Protein AF-0000000072276300 (afdb_homodimer)

Sequence (200 aa):
MPHTTQNPKEGSFNFRLDPALKSAFTRATAAEDKSASQVLRDFMRAYVAERQRGDFLAEAHQQSLAVAERARDRESDEARSLAELASLLDEDPFRDEGTAMPHTTQNPKEGSFNFRLDPALKSAFTRATAAEDKSASQVLRDFMRAYVAERQRGDFLAEAHQQSLAVAERARDRESDEARSLAELASLLDEDPFRDEGTA

pLDDT: mean 87.85, std 16.0, range [38.47, 98.69]

InterPro domains:
  IPR013321 Arc-type ribbon-helix-helix [G3DSA:1.10.1220.10] (2-52)

Structure (mmCIF, N/CA/C/O backbone):
data_AF-0000000072276300-model_v1
#
loop_
_entity.id
_entity.type
_entity.pdbx_description
1 polymer 'Helix-turn-helix protein, CopG'
#
loop_
_atom_site.group_PDB
_atom_site.id
_atom_site.type_symbol
_atom_site.label_atom_id
_atom_site.label_alt_id
_atom_site.label_comp_id
_atom_site.label_asym_id
_atom_site.label_entity_id
_atom_site.label_seq_id
_atom_site.pdbx_PDB_ins_code
_atom_site.Cartn_x
_atom_site.Cartn_y
_atom_site.Cartn_z
_atom_site.occupancy
_atom_site.B_iso_or_equiv
_atom_site.auth_seq_id
_atom_site.auth_comp_id
_atom_site.auth_asym_id
_atom_site.auth_atom_id
_atom_site.pdbx_PDB_model_num
ATOM 1 N N . MET A 1 1 ? -33.281 -27.391 15 1 48.09 1 MET A N 1
ATOM 2 C CA . MET A 1 1 ? -31.844 -27.609 14.93 1 48.09 1 MET A CA 1
ATOM 3 C C . MET A 1 1 ? -31.094 -26.344 15.359 1 48.09 1 MET A C 1
ATOM 5 O O . MET A 1 1 ? -31.5 -25.234 15.008 1 48.09 1 MET A O 1
ATOM 9 N N . PRO A 1 2 ? -30.469 -26.266 16.484 1 54.66 2 PRO A N 1
ATOM 10 C CA . PRO A 1 2 ? -29.766 -25.047 16.875 1 54.66 2 PRO A CA 1
ATOM 11 C C . PRO A 1 2 ? -28.859 -24.516 15.773 1 54.66 2 PRO A C 1
ATOM 13 O O . PRO A 1 2 ? -28.281 -25.281 15 1 54.66 2 PRO A O 1
ATOM 16 N N . HIS A 1 3 ? -29.312 -23.625 15.016 1 55.03 3 HIS A N 1
ATOM 17 C CA . HIS A 1 3 ? -28.406 -22.922 14.117 1 55.03 3 HIS A CA 1
ATOM 18 C C . HIS A 1 3 ? -27.172 -22.422 14.859 1 55.03 3 HIS A C 1
ATOM 20 O O . HIS A 1 3 ? -27.234 -21.422 15.586 1 55.03 3 HIS A O 1
ATOM 26 N N . THR A 1 4 ? -26.391 -23.281 15.391 1 55.22 4 THR A N 1
ATOM 27 C CA . THR A 1 4 ? -25.125 -22.859 15.984 1 55.22 4 THR A CA 1
ATOM 28 C C . THR A 1 4 ? -24.453 -21.812 15.102 1 55.22 4 THR A C 1
ATOM 30 O O . THR A 1 4 ? -24.094 -22.094 13.953 1 55.22 4 THR A O 1
ATOM 33 N N . THR A 1 5 ? -24.938 -20.703 15 1 55.47 5 THR A N 1
ATOM 34 C CA . THR A 1 5 ? -24.266 -19.594 14.328 1 55.47 5 THR A CA 1
ATOM 35 C C . THR A 1 5 ? -22.781 -19.578 14.664 1 55.47 5 THR A C 1
ATOM 37 O O . THR A 1 5 ? -22.391 -19.266 15.797 1 55.47 5 THR A O 1
ATOM 40 N N . GLN A 1 6 ? -21.938 -20.656 14.43 1 52.5 6 GLN A N 1
ATOM 41 C CA . GLN A 1 6 ? -20.484 -20.688 14.586 1 52.5 6 GLN A CA 1
ATOM 42 C C . GLN A 1 6 ? -19.859 -19.359 14.18 1 52.5 6 GLN A C 1
ATOM 44 O O . GLN A 1 6 ? -20.047 -18.891 13.055 1 52.5 6 GLN A O 1
ATOM 49 N N . ASN A 1 7 ? -19.922 -18.484 15.07 1 56.19 7 ASN A N 1
ATOM 50 C CA . ASN A 1 7 ? -19.25 -17.219 14.828 1 56.19 7 ASN A CA 1
ATOM 51 C C . ASN A 1 7 ? -17.891 -17.406 14.164 1 56.19 7 ASN A C 1
ATOM 53 O O . ASN A 1 7 ? -17.094 -18.234 14.609 1 56.19 7 ASN A O 1
ATOM 57 N N . PRO A 1 8 ? -17.719 -17.078 12.969 1 59.91 8 PRO A N 1
ATOM 58 C CA . PRO A 1 8 ? -16.453 -17.234 12.234 1 59.91 8 PRO A CA 1
ATOM 59 C C . PRO A 1 8 ? -15.227 -17.016 13.117 1 59.91 8 PRO A C 1
ATOM 61 O O . PRO A 1 8 ? -15.266 -16.172 14.031 1 59.91 8 PRO A O 1
ATOM 64 N N . LYS A 1 9 ? -14.43 -18.031 13.492 1 71 9 LYS A N 1
ATOM 65 C CA . LYS A 1 9 ? -13.18 -18 14.25 1 71 9 LYS A CA 1
ATOM 66 C C . LYS A 1 9 ? -12.375 -16.75 13.914 1 71 9 LYS A C 1
ATOM 68 O O . LYS A 1 9 ? -12.078 -16.484 12.75 1 71 9 LYS A O 1
ATOM 73 N N . GLU A 1 10 ? -12.562 -15.711 14.711 1 86.38 10 GLU A N 1
ATOM 74 C CA . GLU A 1 10 ? -11.758 -14.5 14.57 1 86.38 10 GLU A CA 1
ATOM 75 C C . GLU A 1 10 ? -10.289 -14.773 14.883 1 86.38 10 GLU A C 1
ATOM 77 O O . GLU A 1 10 ? -9.977 -15.438 15.875 1 86.38 10 GLU A O 1
ATOM 82 N N . GLY A 1 11 ? -9.438 -14.672 13.898 1 94.06 11 GLY A N 1
ATOM 83 C CA . GLY A 1 11 ? -7.996 -14.766 14.102 1 94.06 11 GLY A CA 1
ATOM 84 C C . GLY A 1 11 ? -7.359 -13.438 14.461 1 94.06 11 GLY A C 1
ATOM 85 O O . GLY A 1 11 ? -8.039 -12.406 14.523 1 94.06 11 GLY A O 1
ATOM 86 N N . SER A 1 12 ? -6.145 -13.523 15.016 1 96.44 12 SER A N 1
ATOM 87 C CA . SER A 1 12 ? -5.363 -12.336 15.336 1 96.44 12 SER A CA 1
ATOM 88 C C . SER A 1 12 ? -3.982 -12.391 14.688 1 96.44 12 SER A C 1
ATOM 90 O O . SER A 1 12 ? -3.473 -13.477 14.406 1 96.44 12 SER A O 1
ATOM 92 N N . PHE A 1 13 ? -3.473 -11.242 14.406 1 97.88 13 PHE A N 1
ATOM 93 C CA . PHE A 1 13 ? -2.107 -11.109 13.906 1 97.88 13 PHE A CA 1
ATOM 94 C C . PHE A 1 13 ? -1.298 -10.164 14.781 1 97.88 13 PHE A C 1
ATOM 96 O O . PHE A 1 13 ? -1.797 -9.117 15.203 1 97.88 13 PHE A O 1
ATOM 103 N N . ASN A 1 14 ? -0.033 -10.625 15.109 1 97.88 14 ASN A N 1
ATOM 104 C CA . ASN A 1 14 ? 0.862 -9.875 15.984 1 97.88 14 ASN A CA 1
ATOM 105 C C . ASN A 1 14 ? 2.277 -9.812 15.414 1 97.88 14 ASN A C 1
ATOM 107 O O . ASN A 1 14 ? 2.797 -10.812 14.922 1 97.88 14 ASN A O 1
ATOM 111 N N . PHE A 1 15 ? 2.77 -8.656 15.453 1 97.69 15 PHE A N 1
ATOM 112 C CA . PHE A 1 15 ? 4.145 -8.516 14.992 1 97.69 15 PHE A CA 1
ATOM 113 C C . PHE A 1 15 ? 4.84 -7.367 15.711 1 97.69 15 PHE A C 1
ATOM 115 O O . PHE A 1 15 ? 4.184 -6.445 16.203 1 97.69 15 PHE A O 1
ATOM 122 N N . ARG A 1 16 ? 6.172 -7.52 15.805 1 97.25 16 ARG A N 1
ATOM 123 C CA . ARG A 1 16 ? 6.984 -6.5 16.469 1 97.25 16 ARG A CA 1
ATOM 124 C C . ARG A 1 16 ? 7.324 -5.367 15.5 1 97.25 16 ARG A C 1
ATOM 126 O O . ARG A 1 16 ? 7.488 -5.594 14.297 1 97.25 16 ARG A O 1
ATOM 133 N N . LEU A 1 17 ? 7.363 -4.098 16.094 1 97.44 17 LEU A N 1
ATOM 134 C CA . LEU A 1 17 ? 7.758 -2.938 15.305 1 97.44 17 LEU A CA 1
ATOM 135 C C . LEU A 1 17 ? 8.273 -1.818 16.203 1 97.44 17 LEU A C 1
ATOM 137 O O . LEU A 1 17 ? 8.117 -1.87 17.422 1 97.44 17 LEU A O 1
ATOM 141 N N . ASP A 1 18 ? 8.969 -0.876 15.57 1 96.62 18 ASP A N 1
ATOM 142 C CA . ASP A 1 18 ? 9.391 0.342 16.25 1 96.62 18 ASP A CA 1
ATOM 143 C C . ASP A 1 18 ? 8.195 1.088 16.844 1 96.62 18 ASP A C 1
ATOM 145 O O . ASP A 1 18 ? 7.246 1.413 16.125 1 96.62 18 ASP A O 1
ATOM 149 N N . PRO A 1 19 ? 8.273 1.387 18.141 1 97.06 19 PRO A N 1
ATOM 150 C CA . PRO A 1 19 ? 7.172 2.129 18.75 1 97.06 19 PRO A CA 1
ATOM 151 C C . PRO A 1 19 ? 6.883 3.451 18.047 1 97.06 19 PRO A C 1
ATOM 153 O O . PRO A 1 19 ? 5.73 3.889 18 1 97.06 19 PRO A O 1
ATOM 156 N N . ALA A 1 20 ? 7.887 4.074 17.547 1 96.69 20 ALA A N 1
ATOM 157 C CA . ALA A 1 20 ? 7.703 5.324 16.812 1 96.69 20 ALA A CA 1
ATOM 158 C C . ALA A 1 20 ? 6.887 5.105 15.539 1 96.69 20 ALA A C 1
ATOM 160 O O . ALA A 1 20 ? 6.039 5.93 15.188 1 96.69 20 ALA A O 1
ATOM 161 N N . LEU A 1 21 ? 7.156 4.07 14.82 1 97.44 21 LEU A N 1
ATOM 162 C CA . LEU A 1 21 ? 6.391 3.738 13.625 1 97.44 21 LEU A CA 1
ATOM 163 C C . LEU A 1 21 ? 4.938 3.432 13.984 1 97.44 21 LEU A C 1
ATOM 165 O O . LEU A 1 21 ? 4.02 3.885 13.297 1 97.44 21 LEU A O 1
ATOM 169 N N . LYS A 1 22 ? 4.758 2.697 15.055 1 98 22 LYS A N 1
ATOM 170 C CA . LYS A 1 22 ? 3.408 2.396 15.516 1 98 22 LYS A CA 1
ATOM 171 C C . LYS A 1 22 ? 2.617 3.676 15.781 1 98 22 LYS A C 1
ATOM 173 O O . LYS A 1 22 ? 1.492 3.826 15.305 1 98 22 LYS A O 1
ATOM 178 N N . SER A 1 23 ? 3.234 4.566 16.516 1 97.38 23 SER A N 1
ATOM 179 C CA . SER A 1 23 ? 2.592 5.828 16.859 1 97.38 23 SER A CA 1
ATOM 180 C C . SER A 1 23 ? 2.311 6.672 15.625 1 97.38 23 SER A C 1
ATOM 182 O O . SER A 1 23 ? 1.214 7.215 15.477 1 97.38 23 SER A O 1
ATOM 184 N N . ALA A 1 24 ? 3.283 6.707 14.75 1 97.44 24 ALA A N 1
ATOM 185 C CA . ALA A 1 24 ? 3.139 7.5 13.531 1 97.44 24 ALA A CA 1
ATOM 186 C C . ALA A 1 24 ? 2.029 6.945 12.648 1 97.44 24 ALA A C 1
ATOM 188 O O . ALA A 1 24 ? 1.236 7.707 12.086 1 97.44 24 ALA A O 1
ATOM 189 N N . PHE A 1 25 ? 1.92 5.707 12.469 1 98.38 25 PHE A N 1
ATOM 190 C CA . PHE A 1 25 ? 0.911 5.066 11.633 1 98.38 25 PHE A CA 1
ATOM 191 C C . PHE A 1 25 ? -0.481 5.258 12.227 1 98.38 25 PHE A C 1
ATOM 193 O O . PHE A 1 25 ? -1.428 5.578 11.508 1 98.38 25 PHE A O 1
ATOM 200 N N . THR A 1 26 ? -0.543 5.113 13.57 1 98.12 26 THR A N 1
ATOM 201 C CA . THR A 1 26 ? -1.82 5.301 14.25 1 98.12 26 THR A CA 1
ATOM 202 C C . THR A 1 26 ? -2.32 6.73 14.078 1 98.12 26 THR A C 1
ATOM 204 O O . THR A 1 26 ? -3.5 6.953 13.797 1 98.12 26 THR A O 1
ATOM 207 N N . ARG A 1 27 ? -1.427 7.637 14.219 1 97 27 ARG A N 1
ATOM 208 C CA . ARG A 1 27 ? -1.786 9.039 14.023 1 97 27 ARG A CA 1
ATOM 209 C C . ARG A 1 27 ? -2.217 9.297 12.586 1 97 27 ARG A C 1
ATOM 211 O O . ARG A 1 27 ? -3.211 9.984 12.344 1 97 27 ARG A O 1
ATOM 218 N N . ALA A 1 28 ? -1.49 8.742 11.625 1 97.12 28 ALA A N 1
ATOM 219 C CA . ALA A 1 28 ? -1.77 8.938 10.211 1 97.12 28 ALA A CA 1
ATOM 220 C C . ALA A 1 28 ? -3.137 8.375 9.836 1 97.12 28 ALA A C 1
ATOM 222 O O . ALA A 1 28 ? -3.908 9.016 9.125 1 97.12 28 ALA A O 1
ATOM 223 N N . THR A 1 29 ? -3.453 7.203 10.328 1 97.62 29 THR A N 1
ATOM 224 C CA . THR A 1 29 ? -4.734 6.574 10.023 1 97.62 29 THR A CA 1
ATOM 225 C C . THR A 1 29 ? -5.879 7.316 10.711 1 97.62 29 THR A C 1
ATOM 227 O O . THR A 1 29 ? -6.938 7.52 10.117 1 97.62 29 THR A O 1
ATOM 230 N N . ALA A 1 30 ? -5.621 7.844 11.922 1 96.25 30 ALA A N 1
ATOM 231 C CA . ALA A 1 30 ? -6.633 8.586 12.672 1 96.25 30 ALA A CA 1
ATOM 232 C C . ALA A 1 30 ? -6.977 9.898 11.969 1 96.25 30 ALA A C 1
ATOM 234 O O . ALA A 1 30 ? -8.125 10.344 12 1 96.25 30 ALA A O 1
ATOM 235 N N . ALA A 1 31 ? -5.996 10.445 11.375 1 93.62 31 ALA A N 1
ATOM 236 C CA . ALA A 1 31 ? -6.191 11.711 10.656 1 93.62 31 ALA A CA 1
ATOM 237 C C . ALA A 1 31 ? -7.164 11.539 9.492 1 93.62 31 ALA A C 1
ATOM 239 O O . ALA A 1 31 ? -7.762 12.508 9.031 1 93.62 31 ALA A O 1
ATOM 240 N N . GLU A 1 32 ? -7.383 10.336 9 1 93.56 32 GLU A N 1
ATOM 241 C CA . GLU A 1 32 ? -8.312 10.008 7.926 1 93.56 32 GLU A CA 1
ATOM 242 C C . GLU A 1 32 ? -9.578 9.352 8.469 1 93.56 32 GLU A C 1
ATOM 244 O O . GLU A 1 32 ? -10.359 8.773 7.715 1 93.56 32 GLU A O 1
ATOM 249 N N . ASP A 1 33 ? -9.719 9.391 9.797 1 95.44 33 ASP A N 1
ATOM 250 C CA . ASP A 1 33 ? -10.859 8.82 10.508 1 95.44 33 ASP A CA 1
ATOM 251 C C . ASP A 1 33 ? -10.938 7.309 10.289 1 95.44 33 ASP A C 1
ATOM 253 O O . ASP A 1 33 ? -12.031 6.754 10.141 1 95.44 33 ASP A O 1
ATOM 257 N N . LYS A 1 34 ? -9.844 6.66 10.125 1 96.75 34 LYS A N 1
ATOM 258 C CA . LYS A 1 34 ? -9.766 5.207 10 1 96.75 34 LYS A CA 1
ATOM 259 C C . LYS A 1 34 ? -8.953 4.602 11.141 1 96.75 34 LYS A C 1
ATOM 261 O O . LYS A 1 34 ? -8.055 5.246 11.68 1 96.75 34 LYS A O 1
ATOM 266 N N . SER A 1 35 ? -9.305 3.371 11.398 1 97.25 35 SER A N 1
ATOM 267 C CA . SER A 1 35 ? -8.516 2.635 12.383 1 97.25 35 SER A CA 1
ATOM 268 C C . SER A 1 35 ? -7.293 1.992 11.734 1 97.25 35 SER A C 1
ATOM 270 O O . SER A 1 35 ? -7.363 1.501 10.609 1 97.25 35 SER A O 1
ATOM 272 N N . ALA A 1 36 ? -6.254 2.029 12.445 1 98.44 36 ALA A N 1
ATOM 273 C CA . ALA A 1 36 ? -5.027 1.386 11.992 1 98.44 36 ALA A CA 1
ATOM 274 C C . ALA A 1 36 ? -5.285 -0.063 11.586 1 98.44 36 ALA A C 1
ATOM 276 O O . ALA A 1 36 ? -4.809 -0.516 10.539 1 98.44 36 ALA A O 1
ATOM 277 N N . SER A 1 37 ? -6.055 -0.76 12.359 1 98.5 37 SER A N 1
ATOM 278 C CA . SER A 1 37 ? -6.359 -2.166 12.117 1 98.5 37 SER A CA 1
ATOM 279 C C . SER A 1 37 ? -7.152 -2.342 10.82 1 98.5 37 SER A C 1
ATOM 281 O O . SER A 1 37 ? -6.945 -3.311 10.094 1 98.5 37 SER A O 1
ATOM 283 N N . GLN A 1 38 ? -8.008 -1.387 10.633 1 97.88 38 GLN A N 1
ATOM 284 C CA . GLN A 1 38 ? -8.797 -1.452 9.414 1 97.88 38 GLN A CA 1
ATOM 285 C C . GLN A 1 38 ? -7.93 -1.229 8.18 1 97.88 38 GLN A C 1
ATOM 287 O O . GLN A 1 38 ? -8.086 -1.923 7.172 1 97.88 38 GLN A O 1
ATOM 292 N N . VAL A 1 39 ? -7.008 -0.317 8.211 1 98.25 39 VAL A N 1
ATOM 293 C CA . VAL A 1 39 ? -6.113 0.019 7.109 1 98.25 39 VAL A CA 1
ATOM 294 C C . VAL A 1 39 ? -5.219 -1.173 6.789 1 98.25 39 VAL A C 1
ATOM 296 O O . VAL A 1 39 ? -5.008 -1.503 5.617 1 98.25 39 VAL A O 1
ATOM 299 N N . LEU A 1 40 ? -4.801 -1.847 7.809 1 98.69 40 LEU A N 1
ATOM 300 C CA . LEU A 1 40 ? -3.945 -3.012 7.609 1 98.69 40 LEU A CA 1
ATOM 301 C C . LEU A 1 40 ? -4.73 -4.164 7 1 98.69 40 LEU A C 1
ATOM 303 O O . LEU A 1 40 ? -4.242 -4.84 6.09 1 98.69 40 LEU A O 1
ATOM 307 N N . ARG A 1 41 ? -5.945 -4.371 7.48 1 98.56 41 ARG A N 1
ATOM 308 C CA . ARG A 1 41 ? -6.785 -5.418 6.895 1 98.56 41 ARG A CA 1
ATOM 309 C C . ARG A 1 41 ? -7.059 -5.141 5.422 1 98.56 41 ARG A C 1
ATOM 311 O O . ARG A 1 41 ? -6.996 -6.051 4.59 1 98.56 41 ARG A O 1
ATOM 318 N N . ASP A 1 42 ? -7.332 -3.869 5.113 1 98.38 42 ASP A N 1
ATOM 319 C CA . ASP A 1 42 ? -7.59 -3.482 3.727 1 98.38 42 ASP A CA 1
ATOM 320 C C . ASP A 1 42 ? -6.355 -3.707 2.857 1 98.38 42 ASP A C 1
ATOM 322 O O . ASP A 1 42 ? -6.465 -4.18 1.725 1 98.38 42 ASP A O 1
ATOM 326 N N . PHE A 1 43 ? -5.27 -3.352 3.361 1 98.38 43 PHE A N 1
ATOM 327 C CA . PHE A 1 43 ? -4.02 -3.58 2.65 1 98.38 43 PHE A CA 1
ATOM 328 C C . PHE A 1 43 ? -3.811 -5.066 2.383 1 98.38 43 PHE A C 1
ATOM 330 O O . PHE A 1 43 ? -3.486 -5.461 1.261 1 98.38 43 PHE A O 1
ATOM 337 N N . MET A 1 44 ? -4.027 -5.914 3.424 1 98.62 44 MET A N 1
ATOM 338 C CA . MET A 1 44 ? -3.857 -7.355 3.287 1 98.62 44 MET A CA 1
ATOM 339 C C . MET A 1 44 ? -4.789 -7.918 2.217 1 98.62 44 MET A C 1
ATOM 341 O O . MET A 1 44 ? -4.371 -8.727 1.388 1 98.62 44 MET A O 1
ATOM 345 N N . ARG A 1 45 ? -5.988 -7.477 2.225 1 98.44 45 ARG A N 1
ATOM 346 C CA . ARG A 1 45 ? -6.949 -7.922 1.22 1 98.44 45 ARG A CA 1
ATOM 347 C C . ARG A 1 45 ? -6.484 -7.551 -0.184 1 98.44 45 ARG A C 1
ATOM 349 O O . ARG A 1 45 ? -6.531 -8.375 -1.098 1 98.44 45 ARG A O 1
ATOM 356 N N . ALA A 1 46 ? -6.059 -6.309 -0.343 1 98 46 ALA A N 1
ATOM 357 C CA . ALA A 1 46 ? -5.594 -5.832 -1.643 1 98 46 ALA A CA 1
ATOM 358 C C . ALA A 1 46 ? -4.344 -6.586 -2.086 1 98 46 ALA A C 1
ATOM 360 O O . ALA A 1 46 ? -4.199 -6.922 -3.264 1 98 46 ALA A O 1
ATOM 361 N N . TYR A 1 47 ? -3.455 -6.809 -1.203 1 97.88 47 TYR A N 1
ATOM 362 C CA . TYR A 1 47 ? -2.213 -7.52 -1.478 1 97.88 47 TYR A CA 1
ATOM 363 C C . TYR A 1 47 ? -2.492 -8.922 -1.997 1 97.88 47 TYR A C 1
ATOM 365 O O . TYR A 1 47 ? -1.926 -9.344 -3.01 1 97.88 47 TYR A O 1
ATOM 373 N N . VAL A 1 48 ? -3.391 -9.664 -1.327 1 97.75 48 VAL A N 1
ATOM 374 C CA . VAL A 1 48 ? -3.777 -11.023 -1.703 1 97.75 48 VAL A CA 1
ATOM 375 C C . VAL A 1 48 ? -4.461 -1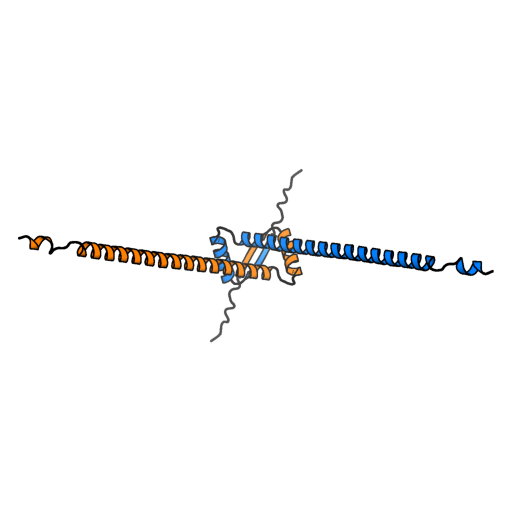1 -3.068 1 97.75 48 VAL A C 1
ATOM 377 O O . VAL A 1 48 ? -4.164 -11.836 -3.93 1 97.75 48 VAL A O 1
ATOM 380 N N . ALA A 1 49 ? -5.367 -10.055 -3.191 1 96.56 49 ALA A N 1
ATOM 381 C CA . ALA A 1 49 ? -6.109 -9.945 -4.445 1 96.56 49 ALA A CA 1
ATOM 382 C C . ALA A 1 49 ? -5.164 -9.719 -5.621 1 96.56 49 ALA A C 1
ATOM 384 O O . ALA A 1 49 ? -5.328 -10.32 -6.684 1 96.56 49 ALA A O 1
ATOM 385 N N . GLU A 1 50 ? -4.195 -8.891 -5.469 1 95 50 GLU A N 1
ATOM 386 C CA . GLU A 1 50 ? -3.229 -8.578 -6.516 1 95 50 GLU A CA 1
ATOM 387 C C . GLU A 1 50 ? -2.375 -9.797 -6.859 1 95 50 GLU A C 1
ATOM 389 O O . GLU A 1 50 ? -2.104 -10.055 -8.031 1 95 50 GLU A O 1
ATOM 394 N N . ARG A 1 51 ? -2.018 -10.492 -5.855 1 92.38 51 ARG A N 1
ATOM 395 C CA . ARG A 1 51 ? -1.174 -11.656 -6.086 1 92.38 51 ARG A CA 1
ATOM 396 C C . ARG A 1 51 ? -1.963 -12.781 -6.754 1 92.38 51 ARG A C 1
ATOM 398 O O . ARG A 1 51 ? -1.454 -13.453 -7.652 1 92.38 51 ARG A O 1
ATOM 405 N N . GLN A 1 52 ? -3.213 -12.977 -6.363 1 91.19 52 GLN A N 1
ATOM 406 C CA . GLN A 1 52 ? -4.062 -13.977 -6.996 1 91.19 52 GLN A CA 1
ATOM 407 C C . GLN A 1 52 ? -4.328 -13.633 -8.461 1 91.19 52 GLN A C 1
ATOM 409 O O . GLN A 1 52 ? -4.32 -14.508 -9.32 1 91.19 52 GLN A O 1
ATOM 414 N N . ARG A 1 53 ? -4.523 -12.398 -8.711 1 91 53 ARG A N 1
ATOM 415 C CA . ARG A 1 53 ? -4.711 -11.945 -10.086 1 91 53 ARG A CA 1
ATOM 416 C C . ARG A 1 53 ? -3.459 -12.18 -10.922 1 91 53 ARG A C 1
ATOM 418 O O . ARG A 1 53 ? -3.547 -12.641 -12.062 1 91 53 ARG A O 1
ATOM 425 N N . GLY A 1 54 ? -2.393 -11.859 -10.359 1 89.19 54 GLY A N 1
ATOM 426 C CA . GLY A 1 54 ? -1.13 -12.109 -11.031 1 89.19 54 GLY A CA 1
ATOM 427 C C . GLY A 1 54 ? -0.918 -13.57 -11.383 1 89.19 54 GLY A C 1
ATOM 428 O O . GLY A 1 54 ? -0.487 -13.891 -12.492 1 89.19 54 GLY A O 1
ATOM 429 N N . ASP A 1 55 ? -1.221 -14.359 -10.438 1 88.69 55 ASP A N 1
ATOM 430 C CA . ASP A 1 55 ? -1.093 -15.797 -10.648 1 88.69 55 ASP A CA 1
ATOM 431 C C . ASP A 1 55 ? -2.025 -16.266 -11.766 1 88.69 55 ASP A C 1
ATOM 433 O O . ASP A 1 55 ? -1.63 -17.078 -12.609 1 88.69 55 ASP A O 1
ATOM 437 N N . PHE A 1 56 ? -3.23 -15.766 -11.773 1 89.69 56 PHE A N 1
ATOM 438 C CA . PHE A 1 56 ? -4.215 -16.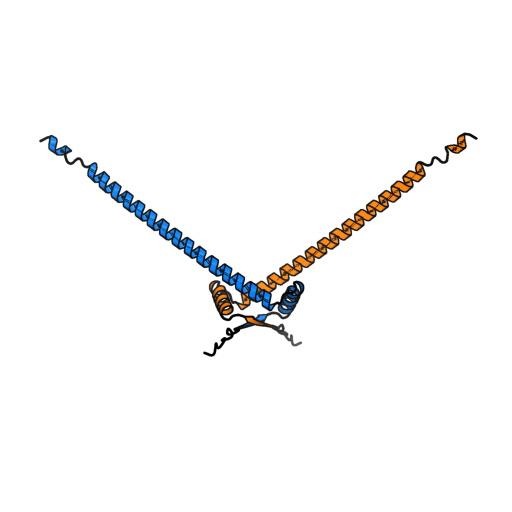125 -12.789 1 89.69 56 PHE A CA 1
ATOM 439 C C . PHE A 1 56 ? -3.756 -15.695 -14.172 1 89.69 56 PHE A C 1
ATOM 441 O O . PHE A 1 56 ? -3.82 -16.469 -15.125 1 89.69 56 PHE A O 1
ATOM 448 N N . LEU A 1 57 ? -3.266 -14.523 -14.242 1 90.75 57 LEU A N 1
ATOM 449 C CA . LEU A 1 57 ? -2.799 -13.992 -15.516 1 90.75 57 LEU A CA 1
ATOM 450 C C . LEU A 1 57 ? -1.583 -14.766 -16.016 1 90.75 57 LEU A C 1
ATOM 452 O O . LEU A 1 57 ? -1.459 -15.031 -17.219 1 90.75 57 LEU A O 1
ATOM 456 N N . ALA A 1 58 ? -0.777 -15.133 -15.117 1 90.56 58 ALA A N 1
ATOM 457 C CA . ALA A 1 58 ? 0.391 -15.93 -15.484 1 90.56 58 ALA A CA 1
ATOM 458 C C . ALA A 1 58 ? -0.023 -17.297 -16.016 1 90.56 58 ALA A C 1
ATOM 460 O O . ALA A 1 58 ? 0.518 -17.766 -17.016 1 90.56 58 ALA A O 1
ATOM 461 N N . GLU A 1 59 ? -0.968 -17.844 -15.344 1 93.12 59 GLU A N 1
ATOM 462 C CA . GLU A 1 59 ? -1.48 -19.125 -15.789 1 93.12 59 GLU A CA 1
ATOM 463 C C . GLU A 1 59 ? -2.172 -19.016 -17.141 1 93.12 59 GLU A C 1
ATOM 465 O O . GLU A 1 59 ? -1.982 -19.859 -18.016 1 93.12 59 GLU A O 1
ATOM 470 N N . ALA A 1 60 ? -2.939 -18.031 -17.328 1 94.31 60 ALA A N 1
ATOM 471 C CA . ALA A 1 60 ? -3.621 -17.797 -18.594 1 94.31 60 ALA A CA 1
ATOM 472 C C . ALA A 1 60 ? -2.619 -17.594 -19.719 1 94.31 60 ALA A C 1
ATOM 474 O O . ALA A 1 60 ? -2.811 -18.109 -20.828 1 94.31 60 ALA A O 1
ATOM 475 N N . HIS A 1 61 ? -1.646 -16.891 -19.391 1 94.69 61 HIS A N 1
ATOM 476 C CA . HIS A 1 61 ? -0.598 -16.656 -20.375 1 94.69 61 HIS A CA 1
ATOM 477 C C . HIS A 1 61 ? 0.105 -17.953 -20.75 1 94.69 61 HIS A C 1
ATOM 479 O O . HIS A 1 61 ? 0.327 -18.219 -21.938 1 94.69 61 HIS A O 1
ATOM 485 N N . GLN A 1 62 ? 0.414 -18.812 -19.812 1 94.19 62 GLN A N 1
ATOM 486 C CA . GLN A 1 62 ? 1.058 -20.094 -20.062 1 94.19 62 GLN A CA 1
ATOM 487 C C . GLN A 1 62 ? 0.167 -21 -20.891 1 94.19 62 GLN A C 1
ATOM 489 O O . GLN A 1 62 ? 0.65 -21.688 -21.797 1 94.19 62 GLN A O 1
ATOM 494 N N . GLN A 1 63 ? -1.099 -20.922 -20.531 1 95.94 63 GLN A N 1
ATOM 495 C CA . GLN A 1 63 ? -2.055 -21.719 -21.281 1 95.94 63 GLN A CA 1
ATOM 496 C C . GLN A 1 63 ? -2.152 -21.234 -22.734 1 95.94 63 GLN A C 1
ATOM 498 O O . GLN A 1 63 ? -2.197 -22.047 -23.656 1 95.94 63 GLN A O 1
ATOM 503 N N . SER A 1 64 ? -2.152 -19.922 -22.875 1 97.25 64 SER A N 1
ATOM 504 C CA . SER A 1 64 ? -2.201 -19.344 -24.219 1 97.25 64 SER A CA 1
ATOM 505 C C . SER A 1 64 ? -0.97 -19.734 -25.031 1 97.25 64 SER A C 1
ATOM 507 O O . SER A 1 64 ? -1.081 -20.094 -26.203 1 97.25 64 SER A O 1
ATOM 509 N N . LEU A 1 65 ? 0.177 -19.75 -24.438 1 95.19 65 LEU A N 1
ATOM 510 C CA . LEU A 1 65 ? 1.419 -20.141 -25.094 1 95.19 65 LEU A CA 1
ATOM 511 C C . LEU A 1 65 ? 1.409 -21.609 -25.453 1 95.19 65 LEU A C 1
ATOM 513 O O . LEU A 1 65 ? 1.878 -22 -26.531 1 95.19 65 LEU A O 1
ATOM 517 N N . ALA A 1 66 ? 0.896 -22.484 -24.609 1 96.31 66 ALA A N 1
ATOM 518 C CA . ALA A 1 66 ? 0.821 -23.922 -24.859 1 96.31 66 ALA A CA 1
ATOM 519 C C . ALA A 1 66 ? -0.093 -24.234 -26.047 1 96.31 66 ALA A C 1
ATOM 521 O O . ALA A 1 66 ? 0.231 -25.078 -26.875 1 96.31 66 ALA A O 1
ATOM 522 N N . VAL A 1 67 ? -1.171 -23.5 -26.094 1 96.19 67 VAL A N 1
ATOM 523 C CA . VAL A 1 67 ? -2.119 -23.672 -27.188 1 96.19 67 VAL A CA 1
ATOM 524 C C . VAL A 1 67 ? -1.481 -23.219 -28.5 1 96.19 67 VAL A C 1
ATOM 526 O O . VAL A 1 67 ? -1.617 -23.891 -29.516 1 96.19 67 VAL A O 1
ATOM 529 N N . ALA A 1 68 ? -0.768 -22.141 -28.469 1 96.75 68 ALA A N 1
ATOM 530 C CA . ALA A 1 68 ? -0.094 -21.609 -29.656 1 96.75 68 ALA A CA 1
ATOM 531 C C . ALA A 1 68 ? 0.986 -22.562 -30.141 1 96.75 68 ALA A C 1
ATOM 533 O O . ALA A 1 68 ? 1.146 -22.766 -31.344 1 96.75 68 ALA A O 1
ATOM 534 N N . GLU A 1 69 ? 1.719 -23.172 -29.234 1 95.81 69 GLU A N 1
ATOM 535 C CA . GLU A 1 69 ? 2.766 -24.141 -29.578 1 95.81 69 GLU A CA 1
ATOM 536 C C . GLU A 1 69 ? 2.174 -25.406 -30.188 1 95.81 69 GLU A C 1
ATOM 538 O O . GLU A 1 69 ? 2.703 -25.938 -31.172 1 95.81 69 GLU A O 1
ATOM 543 N N . ARG A 1 70 ? 1.061 -25.828 -29.688 1 96.25 70 ARG A N 1
ATOM 544 C CA . ARG A 1 70 ? 0.392 -27 -30.234 1 96.25 70 ARG A CA 1
ATOM 545 C C . ARG A 1 70 ? -0.121 -26.719 -31.641 1 96.25 70 ARG A C 1
ATOM 547 O O . ARG A 1 70 ? -0.058 -27.578 -32.531 1 96.25 70 ARG A O 1
ATOM 554 N N . ALA A 1 71 ? -0.546 -25.484 -31.859 1 96.19 71 ALA A N 1
ATOM 555 C CA . ALA A 1 71 ? -1.027 -25.078 -33.188 1 96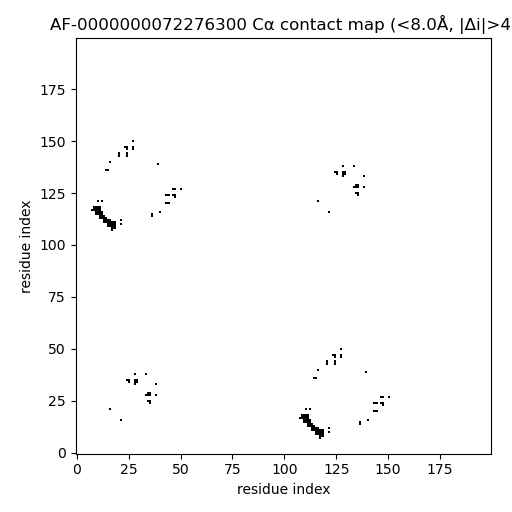.19 71 ALA A CA 1
ATOM 556 C C . ALA A 1 71 ? 0.118 -25.016 -34.188 1 96.19 71 ALA A C 1
ATOM 558 O O . ALA A 1 71 ? -0.029 -25.453 -35.312 1 96.19 71 ALA A O 1
ATOM 559 N N . ARG A 1 72 ? 1.208 -24.609 -33.75 1 94.69 72 ARG A N 1
ATOM 560 C CA . ARG A 1 72 ? 2.377 -24.547 -34.625 1 94.69 72 ARG A CA 1
ATOM 561 C C . ARG A 1 72 ? 2.879 -25.938 -34.969 1 94.69 72 ARG A C 1
ATOM 563 O O . ARG A 1 72 ? 3.285 -26.188 -36.125 1 94.69 72 ARG A O 1
ATOM 570 N N . ASP A 1 73 ? 2.859 -26.781 -34.031 1 95.62 73 ASP A N 1
ATOM 571 C CA . ASP A 1 73 ? 3.266 -28.156 -34.25 1 95.62 73 ASP A CA 1
ATOM 572 C C . ASP A 1 73 ? 2.336 -28.859 -35.25 1 95.62 73 ASP A C 1
ATOM 574 O O . ASP A 1 73 ? 2.795 -29.594 -36.125 1 95.62 73 ASP A O 1
ATOM 578 N N . ARG A 1 74 ? 1.065 -28.547 -35.094 1 94.75 74 ARG A N 1
ATOM 579 C CA . ARG A 1 74 ? 0.093 -29.125 -36 1 94.75 74 ARG A CA 1
ATOM 580 C C . ARG A 1 74 ? 0.304 -28.609 -37.438 1 94.75 74 ARG A C 1
ATOM 582 O O . ARG A 1 74 ? 0.205 -29.375 -38.406 1 94.75 74 ARG A O 1
ATOM 589 N N . GLU A 1 75 ? 0.626 -27.359 -37.469 1 93.88 75 GLU A N 1
ATOM 590 C CA . GLU A 1 75 ? 0.876 -26.766 -38.781 1 93.88 75 GLU A CA 1
ATOM 591 C C . GLU A 1 75 ? 2.139 -27.328 -39.438 1 93.88 75 GLU A C 1
ATOM 593 O O . GLU A 1 75 ? 2.17 -27.594 -40.625 1 93.88 75 GLU A O 1
ATOM 598 N N . SER A 1 76 ? 3.029 -27.562 -38.656 1 95.62 76 SER A N 1
ATOM 599 C CA . SER A 1 76 ? 4.273 -28.156 -39.156 1 95.62 76 SER A CA 1
ATOM 600 C C . SER A 1 76 ? 4.047 -29.594 -39.625 1 95.62 76 SER A C 1
ATOM 602 O O . SER A 1 76 ? 4.566 -29.984 -40.656 1 95.62 76 SER A O 1
ATOM 604 N N . ASP A 1 77 ? 3.273 -30.359 -38.844 1 96.81 77 ASP A N 1
ATOM 605 C CA . ASP A 1 77 ? 2.926 -31.719 -39.219 1 96.81 77 ASP A CA 1
ATOM 606 C C . ASP A 1 77 ? 2.162 -31.75 -40.531 1 96.81 77 ASP A C 1
ATOM 608 O O . ASP A 1 77 ? 2.428 -32.594 -41.406 1 96.81 77 ASP A O 1
ATOM 612 N N . GLU A 1 78 ? 1.336 -30.734 -40.594 1 97 78 GLU A N 1
ATOM 613 C CA . GLU A 1 78 ? 0.552 -30.641 -41.844 1 97 78 GLU A CA 1
ATOM 614 C C . GLU A 1 78 ? 1.433 -30.266 -43.031 1 97 78 GLU A C 1
ATOM 616 O O . GLU A 1 78 ? 1.279 -30.828 -44.094 1 97 78 GLU A O 1
ATOM 621 N N . ALA A 1 79 ? 2.311 -29.469 -42.844 1 97.19 79 ALA A N 1
ATOM 622 C CA . ALA A 1 79 ? 3.232 -29.047 -43.906 1 97.19 79 ALA A CA 1
ATOM 623 C C . ALA A 1 79 ? 4.113 -30.219 -44.344 1 97.19 79 ALA A C 1
ATOM 625 O O . ALA A 1 79 ? 4.371 -30.391 -45.531 1 97.19 79 ALA A O 1
ATOM 626 N N . ARG A 1 80 ? 4.531 -31.031 -43.406 1 95.94 80 ARG A N 1
ATOM 627 C CA . ARG A 1 80 ? 5.348 -32.188 -43.719 1 95.94 80 ARG A CA 1
ATOM 628 C C . ARG A 1 80 ? 4.543 -33.25 -44.5 1 95.94 80 ARG A C 1
ATOM 630 O O . ARG A 1 80 ? 5.047 -33.844 -45.438 1 95.94 80 ARG A O 1
ATOM 637 N N . SER A 1 81 ? 3.295 -33.344 -44.094 1 97.44 81 SER A N 1
ATOM 638 C CA . SER A 1 81 ? 2.416 -34.312 -44.781 1 97.44 81 SER A CA 1
ATOM 639 C C . SER A 1 81 ? 2.152 -33.906 -46.219 1 97.44 81 SER A C 1
ATOM 641 O O . SER A 1 81 ? 2.201 -34.719 -47.125 1 97.44 81 SER A O 1
ATOM 643 N N . LEU A 1 82 ? 2.012 -32.625 -46.344 1 96 82 LEU A N 1
ATOM 644 C CA . LEU A 1 82 ? 1.767 -32.094 -47.688 1 96 82 LEU A CA 1
ATOM 645 C C . LEU A 1 82 ? 3.02 -32.219 -48.562 1 96 82 LEU A C 1
ATOM 647 O O . LEU A 1 82 ? 2.936 -32.531 -49.75 1 96 82 LEU A O 1
ATOM 651 N N . ALA A 1 83 ? 4.109 -32.031 -47.969 1 95.44 83 ALA A N 1
ATOM 652 C CA . ALA A 1 83 ? 5.375 -32.156 -48.688 1 95.44 83 ALA A CA 1
ATOM 653 C C . ALA A 1 83 ? 5.652 -33.594 -49.125 1 95.44 83 ALA A C 1
ATOM 655 O O . ALA A 1 83 ? 6.145 -33.844 -50.219 1 95.44 83 ALA A O 1
ATOM 656 N N . GLU A 1 84 ? 5.285 -34.531 -48.312 1 93.69 84 GLU A N 1
ATOM 657 C CA . GLU A 1 84 ? 5.457 -35.938 -48.625 1 93.69 84 GLU A CA 1
ATOM 658 C C . GLU A 1 84 ? 4.527 -36.375 -49.781 1 93.69 84 GLU A C 1
ATOM 660 O O . GLU A 1 84 ? 4.945 -37.094 -50.688 1 93.69 84 GLU A O 1
ATOM 665 N N . LEU A 1 85 ? 3.314 -35.875 -49.781 1 94.12 85 LEU A N 1
ATOM 666 C CA . LEU A 1 85 ? 2.357 -36.156 -50.844 1 94.12 85 LEU A CA 1
ATOM 667 C C . LEU A 1 85 ? 2.811 -35.531 -52.156 1 94.12 85 LEU A C 1
ATOM 669 O O . LEU A 1 85 ? 2.703 -36.156 -53.219 1 94.12 85 LEU A O 1
ATOM 673 N N . ALA A 1 86 ? 3.387 -34.344 -52.062 1 93.12 86 ALA A N 1
ATOM 674 C CA . ALA A 1 86 ? 3.896 -33.688 -53.25 1 93.12 86 ALA A CA 1
ATOM 675 C C . ALA A 1 86 ? 5.082 -34.438 -53.844 1 93.12 86 ALA A C 1
ATOM 677 O O . ALA A 1 86 ? 5.203 -34.562 -55.062 1 93.12 86 ALA A O 1
ATOM 678 N N . SER A 1 87 ? 5.941 -34.906 -53.031 1 90 87 SER A N 1
ATOM 679 C CA . SER A 1 87 ? 7.094 -35.688 -53.5 1 90 87 SER A CA 1
ATOM 680 C C . SER A 1 87 ? 6.664 -37 -54.156 1 90 87 SER A C 1
ATOM 682 O O . SER A 1 87 ? 7.238 -37.406 -55.156 1 90 87 SER A O 1
ATOM 684 N N . LEU A 1 88 ? 5.562 -37.562 -53.781 1 85.5 88 LEU A N 1
ATOM 685 C CA . LEU A 1 88 ? 5.027 -38.812 -54.312 1 85.5 88 LEU A CA 1
ATOM 686 C C . LEU A 1 88 ? 4.379 -38.562 -55.688 1 85.5 88 LEU A C 1
ATOM 688 O O . LEU A 1 88 ? 4.492 -39.406 -56.562 1 85.5 88 LEU A O 1
ATOM 692 N N . LEU A 1 89 ? 3.904 -37.406 -55.906 1 85.62 89 LEU A N 1
ATOM 693 C CA . LEU A 1 89 ? 3.232 -37.062 -57.156 1 85.62 89 LEU A CA 1
ATOM 694 C C . LEU A 1 89 ? 4.246 -36.688 -58.219 1 85.62 89 LEU A C 1
ATOM 696 O O . LEU A 1 89 ? 4.035 -36.969 -59.406 1 85.62 89 LEU A O 1
ATOM 700 N N . ASP A 1 90 ? 5.199 -36.094 -57.812 1 84.12 90 ASP A N 1
ATOM 701 C CA . ASP A 1 90 ? 6.227 -35.688 -58.781 1 84.12 90 ASP A CA 1
ATOM 702 C C . ASP A 1 90 ? 6.996 -36.906 -59.281 1 84.12 90 ASP A C 1
ATOM 704 O O . ASP A 1 90 ? 7.621 -36.875 -60.344 1 84.12 90 ASP A O 1
ATOM 708 N N . GLU A 1 91 ? 7.012 -38.062 -58.75 1 72.62 91 GLU A N 1
ATOM 709 C CA . GLU A 1 91 ? 7.629 -39.312 -59.25 1 72.62 91 GLU A CA 1
ATOM 710 C C . GLU A 1 91 ? 6.75 -40 -60.281 1 72.62 91 GLU A C 1
ATOM 712 O O . GLU A 1 91 ? 5.57 -40.25 -60.031 1 72.62 91 GLU A O 1
ATOM 717 N N . ASP A 1 92 ? 6.668 -39.469 -61.469 1 60.22 92 ASP A N 1
ATOM 718 C CA . ASP A 1 92 ? 5.984 -40 -62.656 1 60.22 92 ASP A CA 1
ATOM 719 C C . ASP A 1 92 ? 6.137 -41.5 -62.75 1 60.22 92 ASP A C 1
ATOM 721 O O . ASP A 1 92 ? 7.168 -42 -63.219 1 60.22 92 ASP A O 1
ATOM 725 N N . PRO A 1 93 ? 5.41 -42.156 -62.188 1 61.19 93 PR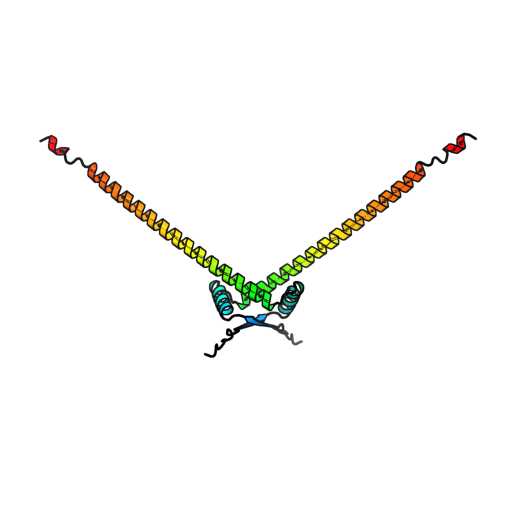O A N 1
ATOM 726 C CA . PRO A 1 93 ? 5.637 -43.594 -62.375 1 61.19 93 PRO A CA 1
ATOM 727 C C . PRO A 1 93 ? 5.383 -44.031 -63.812 1 61.19 93 PRO A C 1
ATOM 729 O O . PRO A 1 93 ? 5.762 -45.125 -64.188 1 61.19 93 PRO A O 1
ATOM 732 N N . PHE A 1 94 ? 4.469 -43.344 -64.562 1 61.81 94 PHE A N 1
ATOM 733 C CA . PHE A 1 94 ? 4.195 -43.688 -65.938 1 61.81 94 PHE A CA 1
ATOM 734 C C . PHE A 1 94 ? 5.262 -43.156 -66.875 1 61.81 94 PHE A C 1
ATOM 736 O O . PHE A 1 94 ? 5.172 -43.312 -68.125 1 61.81 94 PHE A O 1
ATOM 743 N N . ARG A 1 95 ? 6.102 -42.438 -66.5 1 58.06 95 ARG A N 1
ATOM 744 C CA . ARG A 1 95 ? 7.156 -42 -67.438 1 58.06 95 ARG A CA 1
ATOM 745 C C . ARG A 1 95 ? 7.895 -43.188 -68 1 58.06 95 ARG A C 1
ATOM 747 O O . ARG A 1 95 ? 8.211 -43.219 -69.188 1 58.06 95 ARG A O 1
ATOM 754 N N . ASP A 1 96 ? 8.328 -44.062 -67.188 1 53.72 96 ASP A N 1
ATOM 755 C CA . ASP A 1 96 ? 9.156 -45.062 -67.812 1 53.72 96 ASP A CA 1
ATOM 756 C C . ASP A 1 96 ? 8.297 -46 -68.688 1 53.72 96 ASP A C 1
ATOM 758 O O . ASP A 1 96 ? 8.828 -46.844 -69.438 1 53.72 96 ASP A O 1
ATOM 762 N N . GLU A 1 97 ? 6.961 -46.062 -68.438 1 51.31 97 GLU A N 1
ATOM 763 C CA . GLU A 1 97 ? 6.438 -47.188 -69.25 1 51.31 97 GLU A CA 1
ATOM 764 C C . GLU A 1 97 ? 6.195 -46.781 -70.688 1 51.31 97 GLU A C 1
ATOM 766 O O . GLU A 1 97 ? 5.594 -47.562 -71.438 1 51.31 97 GLU A O 1
ATOM 771 N N . GLY A 1 98 ? 6.27 -45.625 -71 1 50.09 98 GLY A N 1
ATOM 772 C CA . GLY A 1 98 ? 5.996 -45.406 -72.375 1 50.09 98 GLY A CA 1
ATOM 773 C C . GLY A 1 98 ? 7.031 -46.062 -73.312 1 50.09 98 GLY A C 1
ATOM 774 O O . GLY A 1 98 ? 6.809 -46.219 -74.5 1 50.09 98 GLY A O 1
ATOM 775 N N . THR A 1 99 ? 8.305 -45.906 -73 1 49.25 99 THR A N 1
ATOM 776 C CA . THR A 1 99 ? 9.211 -46.281 -74.125 1 49.25 99 THR A CA 1
ATOM 777 C C . THR A 1 99 ? 9.398 -47.812 -74.188 1 49.25 99 THR A C 1
ATOM 779 O O . THR A 1 99 ? 10.086 -48.312 -75.062 1 49.25 99 THR A O 1
ATOM 782 N N . ALA A 1 100 ? 8.562 -48.688 -73.5 1 38.47 100 ALA A N 1
ATOM 783 C CA . ALA A 1 100 ? 8.711 -50 -74.125 1 38.47 100 ALA A CA 1
ATOM 784 C C . ALA A 1 100 ? 7.723 -50.156 -75.312 1 38.47 100 ALA A C 1
ATOM 786 O O . ALA A 1 100 ? 6.656 -49.531 -75.312 1 38.47 100 ALA A O 1
ATOM 787 N N . MET B 1 1 ? 31.766 4.441 31.562 1 47.81 1 MET B N 1
ATOM 788 C CA . MET B 1 1 ? 30.312 4.641 31.656 1 47.81 1 MET B CA 1
ATOM 789 C C . MET B 1 1 ? 29.578 3.529 30.922 1 47.81 1 MET B C 1
ATOM 791 O O . MET B 1 1 ? 29.984 3.09 29.844 1 47.81 1 MET B O 1
ATOM 795 N N . PRO B 1 2 ? 28.906 2.645 31.578 1 54.56 2 PRO B N 1
ATOM 796 C CA . PRO B 1 2 ? 28.203 1.581 30.859 1 54.56 2 PRO B CA 1
ATOM 797 C C . PRO B 1 2 ? 27.359 2.109 29.703 1 54.56 2 PRO B C 1
ATOM 799 O O . PRO B 1 2 ? 26.812 3.215 29.781 1 54.56 2 PRO B O 1
ATOM 802 N N . HIS B 1 3 ? 27.859 2.111 28.547 1 55.22 3 HIS B N 1
ATOM 803 C CA . HIS B 1 3 ? 27 2.379 27.406 1 55.22 3 HIS B CA 1
ATOM 804 C C . HIS B 1 3 ? 25.734 1.531 27.453 1 55.22 3 HIS B C 1
ATOM 806 O O . HIS B 1 3 ? 25.766 0.332 27.172 1 55.22 3 HIS B O 1
ATOM 812 N N . THR B 1 4 ? 24.922 1.732 28.438 1 55.59 4 THR B N 1
ATOM 813 C CA . THR B 1 4 ? 23.641 1.047 28.438 1 55.59 4 THR B CA 1
ATOM 814 C C . THR B 1 4 ? 23.016 1.058 27.047 1 55.59 4 THR B C 1
ATOM 816 O O . THR B 1 4 ? 22.719 2.123 26.5 1 55.59 4 THR B O 1
ATOM 819 N N . THR B 1 5 ? 23.5 0.38 26.172 1 55.62 5 THR B N 1
ATOM 820 C CA . THR B 1 5 ? 22.891 0.188 24.875 1 55.62 5 THR B CA 1
ATOM 821 C C . THR B 1 5 ? 21.375 -0.022 25.016 1 55.62 5 THR B C 1
ATOM 823 O O . THR B 1 5 ? 20.938 -1.075 25.469 1 55.62 5 THR B O 1
ATOM 826 N N . GLN B 1 6 ? 20.547 0.913 25.641 1 52.62 6 GLN B N 1
ATOM 827 C CA . GLN B 1 6 ? 19.094 0.863 25.703 1 52.62 6 GLN B CA 1
ATOM 828 C C . GLN B 1 6 ? 18.516 0.323 24.406 1 52.62 6 GLN B C 1
ATOM 830 O O . GLN B 1 6 ? 18.75 0.875 23.328 1 52.62 6 GLN B O 1
ATOM 835 N N . ASN B 1 7 ? 18.531 -0.921 24.312 1 56.09 7 ASN B N 1
ATOM 836 C CA . ASN B 1 7 ? 17.891 -1.547 23.156 1 56.09 7 ASN B CA 1
ATOM 837 C C . ASN B 1 7 ? 16.578 -0.868 22.812 1 56.09 7 ASN B C 1
ATOM 839 O O . ASN B 1 7 ? 15.719 -0.678 23.672 1 56.09 7 ASN B O 1
ATOM 843 N N . PRO B 1 8 ? 16.469 -0.179 21.781 1 59.47 8 PRO B N 1
ATOM 844 C CA . PRO B 1 8 ? 15.25 0.523 21.375 1 59.47 8 PRO B CA 1
ATOM 845 C C . PRO B 1 8 ? 13.984 -0.259 21.703 1 59.47 8 PRO B C 1
ATOM 847 O O . PRO B 1 8 ? 13.984 -1.492 21.656 1 59.47 8 PRO B O 1
ATOM 850 N N . LYS B 1 9 ? 13.148 0.156 22.672 1 70.19 9 LYS B N 1
ATOM 851 C CA . LYS B 1 9 ? 11.859 -0.408 23.062 1 70.19 9 LYS B CA 1
ATOM 852 C C . LYS B 1 9 ? 11.109 -0.961 21.859 1 70.19 9 LYS B C 1
ATOM 854 O O . LYS B 1 9 ? 10.891 -0.249 20.875 1 70.19 9 LYS B O 1
ATOM 859 N N . GLU B 1 10 ? 11.281 -2.246 21.609 1 86 10 GLU B N 1
ATOM 860 C CA . GLU B 1 10 ? 10.523 -2.914 20.547 1 86 10 GLU B CA 1
ATOM 861 C C . GLU B 1 10 ? 9.031 -2.943 20.875 1 86 10 GLU B C 1
ATOM 863 O O . GLU B 1 10 ? 8.648 -3.26 22 1 86 10 GLU B O 1
ATOM 868 N N . GLY B 1 11 ? 8.227 -2.227 20.109 1 93.94 11 GLY B N 1
ATOM 869 C CA . GLY B 1 11 ? 6.781 -2.289 20.25 1 93.94 11 GLY B CA 1
ATOM 870 C C . GLY B 1 11 ? 6.16 -3.416 19.438 1 93.94 11 GLY B C 1
ATOM 871 O O . GLY B 1 11 ? 6.855 -4.129 18.719 1 93.94 11 GLY B O 1
ATOM 872 N N . SER B 1 12 ? 4.93 -3.77 19.828 1 96.44 12 SER B N 1
ATOM 873 C CA . SER B 1 12 ? 4.16 -4.766 19.094 1 96.44 12 SER B CA 1
ATOM 874 C C . SER B 1 12 ? 2.805 -4.211 18.656 1 96.44 12 SER B C 1
ATOM 876 O O . SER B 1 12 ? 2.283 -3.285 19.281 1 96.44 12 SER B O 1
ATOM 878 N N . PHE B 1 13 ? 2.32 -4.723 17.578 1 97.88 13 PHE B N 1
ATOM 879 C CA . PHE B 1 13 ? 0.982 -4.398 17.094 1 97.88 13 PHE B CA 1
ATOM 880 C C . PHE B 1 13 ? 0.152 -5.66 16.906 1 97.88 13 PHE B C 1
ATOM 882 O O . PHE B 1 13 ? 0.65 -6.668 16.406 1 97.88 13 PHE B O 1
ATOM 889 N N . ASN B 1 14 ? -1.124 -5.59 17.422 1 97.88 14 ASN B N 1
ATOM 890 C CA . ASN B 1 14 ? -2.043 -6.723 17.375 1 97.88 14 ASN B CA 1
ATOM 891 C C . ASN B 1 14 ? -3.43 -6.301 16.891 1 97.88 14 ASN B C 1
ATOM 893 O O . ASN B 1 14 ? -3.945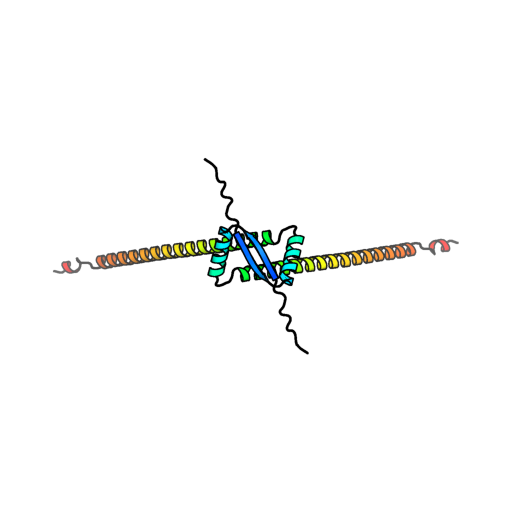 -5.262 17.312 1 97.88 14 ASN B O 1
ATOM 897 N N . PHE B 1 15 ? -3.896 -7.066 16.016 1 97.69 15 PHE B N 1
ATOM 898 C CA . PHE B 1 15 ? -5.25 -6.777 15.555 1 97.69 15 PHE B CA 1
ATOM 899 C C . PHE B 1 15 ? -5.957 -8.055 15.117 1 97.69 15 PHE B C 1
ATOM 901 O O . PHE B 1 15 ? -5.305 -9.039 14.758 1 97.69 15 PHE B O 1
ATOM 908 N N . ARG B 1 16 ? -7.289 -8 15.242 1 97.25 16 ARG B N 1
ATOM 909 C CA . ARG B 1 16 ? -8.117 -9.141 14.859 1 97.25 16 ARG B CA 1
ATOM 910 C C . ARG B 1 16 ? -8.391 -9.141 13.359 1 97.25 16 ARG B C 1
ATOM 912 O O . ARG B 1 16 ? -8.492 -8.078 12.742 1 97.25 16 ARG B O 1
ATOM 919 N N . LEU B 1 17 ? -8.438 -10.422 12.781 1 97.44 17 LEU B N 1
ATOM 920 C CA . LEU B 1 17 ? -8.773 -10.562 11.367 1 97.44 17 LEU B CA 1
ATOM 921 C C . LEU B 1 17 ? -9.312 -11.961 11.07 1 97.44 17 LEU B C 1
ATOM 923 O O . LEU B 1 17 ? -9.211 -12.859 11.906 1 97.44 17 LEU B O 1
ATOM 927 N N . ASP B 1 18 ? -9.953 -12.07 9.914 1 96.62 18 ASP B N 1
ATOM 928 C CA . ASP B 1 18 ? -10.383 -13.367 9.406 1 96.62 18 ASP B CA 1
ATOM 929 C C . ASP B 1 18 ? -9.203 -14.328 9.266 1 96.62 18 ASP B C 1
ATOM 931 O O . ASP B 1 18 ? -8.219 -14.016 8.602 1 96.62 18 ASP B O 1
ATOM 935 N N . PRO B 1 19 ? -9.312 -15.5 9.875 1 97.06 19 PRO B N 1
ATOM 936 C CA . PRO B 1 19 ? -8.227 -16.469 9.75 1 97.06 19 PRO B CA 1
ATOM 937 C C . PRO B 1 19 ? -7.883 -16.797 8.297 1 97.06 19 PRO B C 1
ATOM 939 O O . PRO B 1 19 ? -6.723 -17.062 7.98 1 97.06 19 PRO 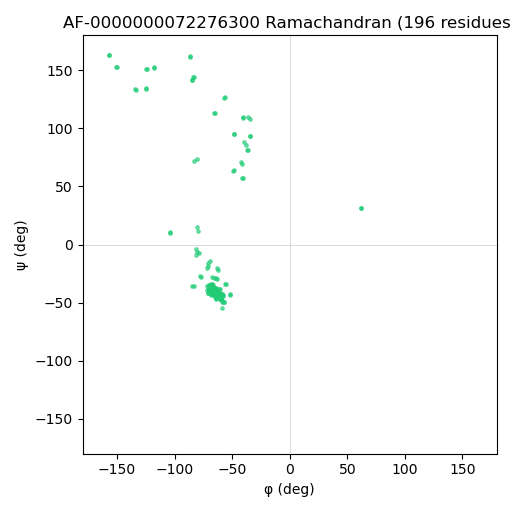B O 1
ATOM 942 N N . ALA B 1 20 ? -8.852 -16.797 7.457 1 96.69 20 ALA B N 1
ATOM 943 C CA . ALA B 1 20 ? -8.617 -17.062 6.043 1 96.69 20 ALA B CA 1
ATOM 944 C C . ALA B 1 20 ? -7.75 -15.969 5.418 1 96.69 20 ALA B C 1
ATOM 946 O O . ALA B 1 20 ? -6.871 -16.25 4.602 1 96.69 20 ALA B O 1
ATOM 947 N N . LEU B 1 21 ? -8.008 -14.75 5.73 1 97.31 21 LEU B N 1
ATOM 948 C CA . LEU B 1 21 ? -7.199 -13.641 5.242 1 97.31 21 LEU B CA 1
ATOM 949 C C . LEU B 1 21 ? -5.77 -13.742 5.766 1 97.31 21 LEU B C 1
ATOM 951 O O . LEU B 1 21 ? -4.812 -13.531 5.016 1 97.31 21 LEU B O 1
ATOM 955 N N . LYS B 1 22 ? -5.645 -14.086 7.023 1 98 22 LYS B N 1
ATOM 956 C CA . LYS B 1 22 ? -4.32 -14.273 7.613 1 98 22 LYS B CA 1
ATOM 957 C C . LYS B 1 22 ? -3.52 -15.32 6.844 1 98 22 LYS B C 1
ATOM 959 O O . LYS B 1 22 ? -2.371 -15.07 6.465 1 98 22 LYS B O 1
ATOM 964 N N . SER B 1 23 ? -4.145 -16.438 6.613 1 97.38 23 SER B N 1
ATOM 965 C CA . SER B 1 23 ? -3.494 -17.531 5.906 1 97.38 23 SER B CA 1
ATOM 966 C C . SER B 1 23 ? -3.143 -17.141 4.477 1 97.38 23 SER B C 1
ATOM 968 O O . SER B 1 23 ? -2.033 -17.406 4.008 1 97.38 23 SER B O 1
ATOM 970 N N . ALA B 1 24 ? -4.078 -16.484 3.846 1 97.38 24 ALA B N 1
ATOM 971 C CA . ALA B 1 24 ? -3.867 -16.078 2.457 1 97.38 24 ALA B CA 1
ATOM 972 C C . ALA B 1 24 ? -2.73 -15.062 2.352 1 97.38 24 ALA B C 1
ATOM 974 O O . ALA B 1 24 ? -1.901 -15.141 1.442 1 97.38 24 ALA B O 1
ATOM 975 N N . PHE B 1 25 ? -2.643 -14.133 3.182 1 98.38 25 PHE B N 1
ATOM 976 C CA . PHE B 1 25 ? -1.608 -13.102 3.178 1 98.38 25 PHE B CA 1
ATOM 977 C C . PHE B 1 25 ? -0.241 -13.703 3.471 1 98.38 25 PHE B C 1
ATOM 979 O O . PHE B 1 25 ? 0.743 -13.383 2.801 1 98.38 25 PHE B O 1
ATOM 986 N N . THR B 1 26 ? -0.243 -14.625 4.453 1 98.12 26 THR B N 1
ATOM 987 C CA . THR B 1 26 ? 1.007 -15.289 4.805 1 98.12 26 THR B CA 1
ATOM 988 C C . THR B 1 26 ? 1.54 -16.094 3.623 1 98.12 26 THR B C 1
ATOM 990 O O . THR B 1 26 ? 2.736 -16.047 3.324 1 98.12 26 THR B O 1
ATOM 993 N N . ARG B 1 27 ? 0.668 -16.766 2.996 1 97 27 ARG B N 1
ATOM 994 C CA . ARG B 1 27 ? 1.062 -17.531 1.819 1 97 27 ARG B CA 1
ATOM 995 C C . ARG B 1 27 ? 1.562 -16.609 0.709 1 97 27 ARG B C 1
ATOM 997 O O . ARG B 1 27 ? 2.58 -16.906 0.074 1 97 27 ARG B O 1
ATOM 1004 N N . ALA B 1 28 ? 0.858 -15.523 0.49 1 97.12 28 ALA B N 1
ATOM 1005 C CA . ALA B 1 28 ? 1.204 -14.578 -0.565 1 97.12 28 ALA B CA 1
ATOM 1006 C C . ALA B 1 28 ? 2.576 -13.953 -0.318 1 97.12 28 ALA B C 1
ATOM 1008 O O . ALA B 1 28 ? 3.391 -13.844 -1.237 1 97.12 28 ALA B O 1
ATOM 1009 N N . THR B 1 29 ? 2.85 -13.57 0.888 1 97.62 29 THR B N 1
ATOM 1010 C CA . THR B 1 29 ? 4.133 -12.953 1.224 1 97.62 29 THR B CA 1
ATOM 1011 C C . THR B 1 29 ? 5.258 -13.984 1.155 1 97.62 29 THR B C 1
ATOM 1013 O O . THR B 1 29 ? 6.348 -13.688 0.662 1 97.62 29 THR B O 1
ATOM 1016 N N . ALA B 1 30 ? 4.957 -15.242 1.528 1 96.25 30 ALA B N 1
ATOM 1017 C CA . ALA B 1 30 ? 5.949 -16.312 1.489 1 96.25 30 ALA B CA 1
ATOM 1018 C C . ALA B 1 30 ? 6.352 -16.641 0.052 1 96.25 30 ALA B C 1
ATOM 1020 O O . ALA B 1 30 ? 7.508 -16.969 -0.217 1 96.25 30 ALA B O 1
ATOM 1021 N N . ALA B 1 31 ? 5.418 -16.531 -0.789 1 93.62 31 ALA B N 1
ATOM 1022 C CA . ALA B 1 31 ? 5.668 -16.797 -2.201 1 93.62 31 ALA B CA 1
ATOM 1023 C C . ALA B 1 31 ? 6.688 -15.828 -2.779 1 93.62 31 ALA B C 1
ATOM 1025 O O . ALA B 1 31 ? 7.32 -16.109 -3.797 1 93.62 31 ALA B O 1
ATOM 1026 N N . GLU B 1 32 ? 6.895 -14.68 -2.182 1 93.56 32 GLU B N 1
ATOM 1027 C CA . GLU B 1 32 ? 7.863 -13.664 -2.588 1 93.56 32 GLU B CA 1
ATOM 1028 C C . GLU B 1 32 ? 9.086 -13.68 -1.677 1 93.56 32 GLU B C 1
ATOM 1030 O O . GLU B 1 32 ? 9.891 -12.742 -1.688 1 93.56 32 GLU B O 1
ATOM 1035 N N . ASP B 1 33 ? 9.172 -14.703 -0.845 1 95.5 33 ASP B N 1
ATOM 1036 C CA . ASP B 1 33 ? 10.266 -14.898 0.099 1 95.5 33 ASP B CA 1
ATOM 1037 C C . ASP B 1 33 ? 10.328 -13.758 1.112 1 95.5 33 ASP B C 1
ATOM 1039 O O . ASP B 1 33 ? 11.414 -13.312 1.493 1 95.5 33 ASP B O 1
ATOM 1043 N N . LYS B 1 34 ? 9.227 -13.188 1.454 1 96.81 34 LYS B N 1
ATOM 1044 C CA . LYS B 1 34 ? 9.117 -12.148 2.475 1 96.81 34 LYS B CA 1
ATOM 1045 C C . LYS B 1 34 ? 8.242 -12.602 3.637 1 96.81 34 LYS B C 1
ATOM 1047 O O . LYS B 1 34 ? 7.328 -13.414 3.453 1 96.81 34 LYS B O 1
ATOM 1052 N N . SER B 1 35 ? 8.57 -12.016 4.754 1 97.31 35 SER B N 1
ATOM 1053 C CA . SER B 1 35 ? 7.719 -12.273 5.914 1 97.31 35 SER B CA 1
ATOM 1054 C C . SER B 1 35 ? 6.516 -11.344 5.934 1 97.31 35 SER B C 1
ATOM 1056 O O . SER B 1 35 ? 6.625 -10.164 5.582 1 97.31 35 SER B O 1
ATOM 1058 N N . ALA B 1 36 ? 5.453 -11.875 6.32 1 98.38 36 ALA B N 1
ATOM 1059 C CA . ALA B 1 36 ? 4.234 -11.086 6.465 1 98.38 36 ALA B CA 1
ATOM 1060 C C . ALA B 1 36 ? 4.484 -9.844 7.316 1 98.38 36 ALA B C 1
ATOM 1062 O O . ALA B 1 36 ? 4.043 -8.75 6.973 1 98.38 36 ALA B O 1
ATOM 1063 N N . SER B 1 37 ? 5.199 -10.008 8.383 1 98.5 37 SER B N 1
ATOM 1064 C CA . SER B 1 37 ? 5.488 -8.914 9.312 1 98.5 37 SER B CA 1
ATOM 1065 C C . SER B 1 37 ? 6.328 -7.836 8.641 1 98.5 37 SER B C 1
ATOM 1067 O O . SER B 1 37 ? 6.133 -6.645 8.891 1 98.5 37 SER B O 1
ATOM 1069 N N . GLN B 1 38 ? 7.215 -8.32 7.824 1 97.88 38 GLN B N 1
ATOM 1070 C CA . GLN B 1 38 ? 8.062 -7.363 7.117 1 97.88 38 GLN B CA 1
ATOM 1071 C C . GLN B 1 38 ? 7.246 -6.555 6.113 1 97.88 38 GLN B C 1
ATOM 1073 O O . GLN B 1 38 ? 7.426 -5.34 5.996 1 97.88 38 GLN B O 1
ATOM 1078 N N . VAL B 1 39 ? 6.344 -7.156 5.398 1 98.19 39 VAL B N 1
ATOM 1079 C CA . VAL B 1 39 ? 5.508 -6.516 4.391 1 98.19 39 VAL B CA 1
ATOM 1080 C C . VAL B 1 39 ? 4.598 -5.48 5.051 1 98.19 39 VAL B C 1
ATOM 1082 O O . VAL B 1 39 ? 4.426 -4.375 4.535 1 98.19 39 VAL B O 1
ATOM 1085 N N . LEU B 1 40 ? 4.125 -5.816 6.207 1 98.69 40 LEU B N 1
ATOM 1086 C CA . LEU B 1 40 ? 3.256 -4.895 6.93 1 98.69 40 LEU B CA 1
ATOM 1087 C C . LEU B 1 40 ? 4.043 -3.693 7.449 1 98.69 40 LEU B C 1
ATOM 1089 O O . LEU B 1 40 ? 3.58 -2.555 7.352 1 98.69 40 LEU B O 1
ATOM 1093 N N . ARG B 1 41 ? 5.234 -3.947 7.957 1 98.56 41 ARG B N 1
ATOM 1094 C CA . ARG B 1 41 ? 6.074 -2.842 8.414 1 98.56 41 ARG B CA 1
ATOM 1095 C C . ARG B 1 41 ? 6.418 -1.905 7.262 1 98.56 41 ARG B C 1
ATOM 1097 O O . ARG B 1 41 ? 6.375 -0.683 7.414 1 98.56 41 ARG B O 1
ATOM 1104 N N . ASP B 1 42 ? 6.73 -2.496 6.113 1 98.38 42 ASP B N 1
ATOM 1105 C CA . ASP B 1 42 ? 7.055 -1.697 4.938 1 98.38 42 ASP B CA 1
ATOM 1106 C C . ASP B 1 42 ? 5.855 -0.864 4.492 1 98.38 42 ASP B C 1
ATOM 1108 O O . ASP B 1 42 ? 6.004 0.304 4.125 1 98.38 42 ASP B O 1
ATOM 1112 N N . PHE B 1 43 ? 4.758 -1.456 4.496 1 98.44 43 PHE B N 1
ATOM 1113 C CA . PHE B 1 43 ? 3.533 -0.743 4.156 1 98.44 43 PHE B CA 1
ATOM 1114 C C . PHE B 1 43 ? 3.305 0.427 5.105 1 98.44 43 PHE B C 1
ATOM 1116 O O . PHE B 1 43 ? 3.025 1.545 4.664 1 98.44 43 PHE B O 1
ATOM 1123 N N . MET B 1 44 ? 3.459 0.175 6.438 1 98.62 44 MET B N 1
ATOM 1124 C CA . MET B 1 44 ? 3.264 1.22 7.438 1 98.62 44 MET B CA 1
ATOM 1125 C C . MET B 1 44 ? 4.23 2.377 7.211 1 98.62 44 MET B C 1
ATOM 1127 O O . MET B 1 44 ? 3.834 3.543 7.277 1 98.62 44 MET B O 1
ATOM 1131 N N . ARG B 1 45 ? 5.449 2.068 6.934 1 98.44 45 ARG B N 1
ATOM 1132 C CA . ARG B 1 45 ? 6.445 3.102 6.66 1 98.44 45 ARG B CA 1
ATOM 1133 C C . ARG B 1 45 ? 6.047 3.939 5.449 1 98.44 45 ARG B C 1
ATOM 1135 O O . ARG B 1 45 ? 6.117 5.172 5.492 1 98.44 45 ARG B O 1
ATOM 1142 N N . ALA B 1 46 ? 5.648 3.264 4.387 1 98 46 ALA B N 1
ATOM 1143 C CA . ALA B 1 46 ? 5.246 3.955 3.162 1 98 46 ALA B CA 1
ATOM 1144 C C . ALA B 1 46 ? 4 4.805 3.395 1 98 46 ALA B C 1
ATOM 1146 O O . ALA B 1 46 ? 3.902 5.922 2.889 1 98 46 ALA B O 1
ATOM 1147 N N . TYR B 1 47 ? 3.068 4.293 4.102 1 97.88 47 TYR B N 1
ATOM 1148 C CA . TYR B 1 47 ? 1.823 4.988 4.41 1 97.88 47 TYR B CA 1
ATOM 1149 C C . TYR B 1 47 ? 2.094 6.289 5.156 1 97.88 47 TYR B C 1
ATOM 1151 O O . TYR B 1 47 ? 1.562 7.34 4.797 1 97.88 47 TYR B O 1
ATOM 1159 N N . VAL B 1 48 ? 2.959 6.238 6.191 1 97.75 48 VAL B N 1
ATOM 1160 C CA . VAL B 1 48 ? 3.332 7.395 6.996 1 97.75 48 VAL B CA 1
ATOM 1161 C C . VAL B 1 48 ? 4.074 8.406 6.129 1 97.75 48 VAL B C 1
ATOM 1163 O O . VAL B 1 48 ? 3.797 9.609 6.191 1 97.75 48 VAL B O 1
ATOM 1166 N N . ALA B 1 49 ? 5 7.879 5.371 1 96.69 49 ALA B N 1
ATOM 1167 C CA . ALA B 1 49 ? 5.797 8.75 4.512 1 96.69 49 ALA B CA 1
ATOM 1168 C C . ALA B 1 49 ? 4.91 9.516 3.533 1 96.69 49 ALA B C 1
ATOM 1170 O O . ALA B 1 49 ? 5.105 10.711 3.314 1 96.69 49 ALA B O 1
ATOM 1171 N N . GLU B 1 50 ? 3.957 8.883 2.953 1 95.12 50 GLU B N 1
ATOM 1172 C CA . GLU B 1 50 ? 3.043 9.492 1.994 1 95.12 50 GLU B CA 1
ATOM 1173 C C . GLU B 1 50 ? 2.18 10.562 2.66 1 95.12 50 GLU B C 1
ATOM 1175 O O . GLU B 1 50 ? 1.952 11.633 2.09 1 95.12 50 GLU B O 1
ATOM 1180 N N . ARG B 1 51 ? 1.755 10.25 3.82 1 92.5 51 ARG B N 1
ATOM 1181 C CA . ARG B 1 51 ? 0.898 11.195 4.527 1 92.5 51 ARG B CA 1
ATOM 1182 C C . ARG B 1 51 ? 1.689 12.422 4.977 1 92.5 51 ARG B C 1
ATOM 1184 O O . ARG B 1 51 ? 1.204 13.547 4.883 1 92.5 51 ARG B O 1
ATOM 1191 N N . GLN B 1 52 ? 2.92 12.227 5.445 1 91.38 52 GLN B N 1
ATOM 1192 C CA . GLN B 1 52 ? 3.771 13.344 5.84 1 91.38 52 GLN B CA 1
ATOM 1193 C C . GLN B 1 52 ? 4.109 14.227 4.641 1 91.38 52 GLN B C 1
ATOM 1195 O O . GLN B 1 52 ? 4.117 15.453 4.75 1 91.38 52 GLN B O 1
ATOM 1200 N N . ARG B 1 53 ? 4.348 13.617 3.555 1 91.38 53 ARG B N 1
ATOM 1201 C CA . ARG B 1 53 ? 4.609 14.359 2.326 1 91.38 53 ARG B CA 1
ATOM 1202 C C . ARG B 1 53 ? 3.387 15.172 1.908 1 91.38 53 ARG B C 1
ATOM 1204 O O . ARG B 1 53 ? 3.512 16.344 1.522 1 91.38 53 ARG B O 1
ATOM 1211 N N . GLY B 1 54 ? 2.303 14.555 1.973 1 89.25 54 GLY B N 1
ATOM 1212 C CA . GLY B 1 54 ? 1.062 15.258 1.669 1 89.25 54 GLY B CA 1
ATOM 1213 C C . GLY B 1 54 ? 0.833 16.469 2.547 1 89.25 54 GLY B C 1
ATOM 1214 O O . GLY B 1 54 ? 0.442 17.531 2.055 1 89.25 54 GLY B O 1
ATOM 1215 N N . ASP B 1 55 ? 1.085 16.266 3.766 1 88.81 55 ASP B N 1
ATOM 1216 C CA . ASP B 1 55 ? 0.932 17.359 4.719 1 88.81 55 ASP B CA 1
ATOM 1217 C C . ASP B 1 55 ? 1.899 18.5 4.406 1 88.81 55 ASP B C 1
ATOM 1219 O O . ASP B 1 55 ? 1.522 19.672 4.453 1 88.81 55 ASP B O 1
ATOM 1223 N N . PHE B 1 56 ? 3.105 18.156 4.074 1 90.06 56 PHE B N 1
ATOM 1224 C CA . PHE B 1 56 ? 4.125 19.156 3.742 1 90.06 56 PHE B CA 1
ATOM 1225 C C . PHE B 1 56 ? 3.738 19.922 2.49 1 90.06 56 PHE B C 1
ATOM 1227 O O . PHE B 1 56 ? 3.824 21.156 2.463 1 90.06 56 PHE B O 1
ATOM 1234 N N . LEU B 1 57 ? 3.271 19.234 1.536 1 91.12 57 LEU B N 1
ATOM 1235 C CA . LEU B 1 57 ? 2.875 19.859 0.284 1 91.12 57 LEU B CA 1
ATOM 1236 C C . LEU B 1 57 ? 1.663 20.766 0.491 1 91.12 57 LEU B C 1
ATOM 1238 O O . LEU B 1 57 ? 1.584 21.844 -0.089 1 91.12 57 LEU B O 1
ATOM 1242 N N . ALA B 1 58 ? 0.811 20.328 1.317 1 90.5 58 ALA B N 1
ATOM 1243 C CA . ALA B 1 58 ? -0.361 21.141 1.634 1 90.5 58 ALA B CA 1
ATOM 1244 C C . ALA B 1 58 ? 0.042 22.422 2.346 1 90.5 58 ALA B C 1
ATOM 1246 O O . ALA B 1 58 ? -0.467 23.5 2.027 1 90.5 58 ALA B O 1
ATOM 1247 N N . GLU B 1 59 ? 0.944 22.25 3.238 1 93.12 59 GLU B N 1
ATOM 1248 C CA . GLU B 1 59 ? 1.444 23.422 3.957 1 93.12 59 GLU B CA 1
ATOM 1249 C C . GLU B 1 59 ? 2.195 24.375 3.021 1 93.12 59 GLU B C 1
ATOM 1251 O O . GLU B 1 59 ? 2.023 25.594 3.09 1 93.12 59 GLU B O 1
ATOM 1256 N N . ALA B 1 60 ? 2.99 23.844 2.195 1 94.56 60 ALA B N 1
ATOM 1257 C CA . ALA B 1 60 ? 3.734 24.641 1.227 1 94.56 60 ALA B CA 1
ATOM 1258 C C . ALA B 1 60 ? 2.787 25.391 0.296 1 94.56 60 ALA B C 1
ATOM 1260 O O . ALA B 1 60 ? 3.014 26.562 -0.017 1 94.56 60 ALA B O 1
ATOM 1261 N N . HIS B 1 61 ? 1.813 24.688 -0.066 1 94.69 61 HIS B N 1
ATOM 1262 C CA . HIS B 1 61 ? 0.818 25.297 -0.937 1 94.69 61 HIS B CA 1
ATOM 1263 C C . HIS B 1 61 ? 0.099 26.438 -0.231 1 94.69 61 HIS B C 1
ATOM 1265 O O . HIS B 1 61 ? -0.086 27.516 -0.809 1 94.69 61 HIS B O 1
ATOM 1271 N N . GLN B 1 62 ? -0.277 26.297 1.015 1 94.12 62 GLN B N 1
ATOM 1272 C CA . GLN B 1 62 ? -0.943 27.328 1.807 1 94.12 62 GLN B CA 1
ATOM 1273 C C . GLN B 1 62 ? -0.042 28.531 1.996 1 94.12 62 GLN B C 1
ATOM 1275 O O . GLN B 1 62 ? -0.502 29.672 1.905 1 94.12 62 GLN B O 1
ATOM 1280 N N . GLN B 1 63 ? 1.216 28.172 2.219 1 96.06 63 GLN B N 1
ATOM 1281 C CA . GLN B 1 63 ? 2.18 29.25 2.389 1 96.06 63 GLN B CA 1
ATOM 1282 C C . GLN B 1 63 ? 2.357 30.047 1.093 1 96.06 63 GLN B C 1
ATOM 1284 O O . GLN B 1 63 ? 2.418 31.266 1.111 1 96.06 63 GLN B O 1
ATOM 1289 N N . SER B 1 64 ? 2.4 29.312 0.003 1 97.31 64 SER B N 1
ATOM 1290 C CA . SER B 1 64 ? 2.525 29.953 -1.3 1 97.31 64 SER B CA 1
ATOM 1291 C C . SER B 1 64 ? 1.321 30.844 -1.595 1 97.31 64 SER B C 1
ATOM 1293 O O . SER B 1 64 ? 1.477 31.969 -2.074 1 97.31 64 SER B O 1
ATOM 1295 N N . LEU B 1 65 ? 0.145 30.406 -1.258 1 95.31 65 LEU B N 1
ATOM 1296 C CA . LEU B 1 65 ? -1.077 31.172 -1.46 1 95.31 65 LEU B CA 1
ATOM 1297 C C . LEU B 1 65 ? -1.096 32.406 -0.565 1 95.31 65 LEU B C 1
ATOM 1299 O O . LEU B 1 65 ? -1.525 33.5 -0.992 1 95.31 65 LEU B O 1
ATOM 1303 N N . ALA B 1 66 ? -0.64 32.344 0.664 1 96.44 66 ALA B N 1
ATOM 1304 C CA . ALA B 1 66 ? -0.594 33.438 1.606 1 96.44 66 ALA B CA 1
ATOM 1305 C C . ALA B 1 66 ? 0.363 34.531 1.125 1 96.44 66 ALA B C 1
ATOM 1307 O O . ALA B 1 66 ? 0.054 35.719 1.213 1 96.44 66 ALA B O 1
ATOM 1308 N N . VAL B 1 67 ? 1.454 34.062 0.584 1 96.38 67 VAL B N 1
ATOM 1309 C CA . VAL B 1 67 ? 2.447 35 0.059 1 96.38 67 VAL B CA 1
ATOM 1310 C C . VAL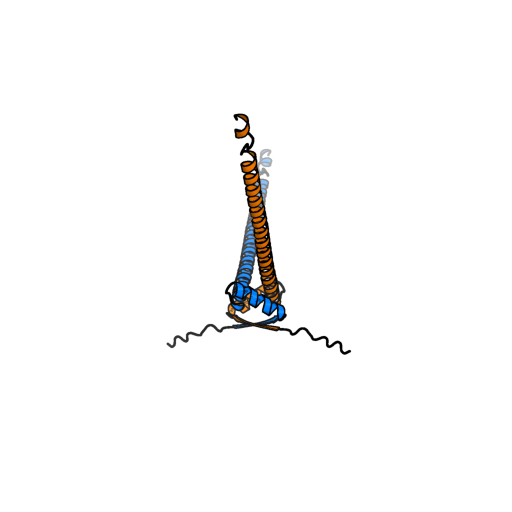 B 1 67 ? 1.89 35.719 -1.168 1 96.38 67 VAL B C 1
ATOM 1312 O O . VAL B 1 67 ? 2.057 36.938 -1.316 1 96.38 67 VAL B O 1
ATOM 1315 N N . ALA B 1 68 ? 1.216 35 -2.014 1 96.94 68 ALA B N 1
ATOM 1316 C CA . ALA B 1 68 ? 0.618 35.562 -3.219 1 96.94 68 ALA B CA 1
ATOM 1317 C C . ALA B 1 68 ? -0.466 36.562 -2.867 1 96.94 68 ALA B C 1
ATOM 1319 O O . ALA B 1 68 ? -0.572 37.625 -3.506 1 96.94 68 ALA B O 1
ATOM 1320 N N . GLU B 1 69 ? -1.255 36.281 -1.856 1 96 69 GLU B N 1
ATOM 1321 C CA . GLU B 1 69 ? -2.311 37.188 -1.401 1 96 69 GLU B CA 1
ATOM 1322 C C . GLU B 1 69 ? -1.727 38.469 -0.805 1 96 69 GLU B C 1
ATOM 1324 O O . GLU B 1 69 ? -2.223 39.562 -1.067 1 96 69 GLU B O 1
ATOM 1329 N N . ARG B 1 70 ? -0.653 38.344 -0.099 1 96.31 70 ARG B N 1
ATOM 1330 C CA . ARG B 1 70 ? 0.007 39.531 0.469 1 96.31 70 ARG B CA 1
ATOM 1331 C C . ARG B 1 70 ? 0.601 40.406 -0.626 1 96.31 70 ARG B C 1
ATOM 1333 O O . ARG B 1 70 ? 0.554 41.625 -0.538 1 96.31 70 ARG B O 1
ATOM 1340 N N . ALA B 1 71 ? 1.07 39.719 -1.673 1 96.12 71 ALA B N 1
ATOM 1341 C CA . ALA B 1 71 ? 1.63 40.469 -2.809 1 96.12 71 ALA B CA 1
ATOM 1342 C C . ALA B 1 71 ? 0.54 41.219 -3.57 1 96.12 71 ALA B C 1
ATOM 1344 O O . ALA B 1 71 ? 0.729 42.375 -3.965 1 96.12 71 ALA B O 1
ATOM 1345 N N . ARG B 1 72 ? -0.553 40.625 -3.672 1 94.81 72 ARG B N 1
ATOM 1346 C CA . ARG B 1 72 ? -1.673 41.281 -4.355 1 94.81 72 ARG B CA 1
ATOM 1347 C C . ARG B 1 72 ? -2.205 42.469 -3.553 1 94.81 72 ARG B C 1
ATOM 1349 O O . ARG B 1 72 ? -2.561 43.5 -4.121 1 94.81 72 ARG B O 1
ATOM 1356 N N . ASP B 1 73 ? -2.266 42.281 -2.309 1 95.56 73 ASP B N 1
ATOM 1357 C CA . ASP B 1 73 ? -2.705 43.344 -1.42 1 95.56 73 ASP B CA 1
ATOM 1358 C C . ASP B 1 73 ? -1.751 44.531 -1.479 1 95.56 73 ASP B C 1
ATOM 1360 O O . ASP B 1 73 ? -2.188 45.688 -1.518 1 95.56 73 ASP B O 1
ATOM 1364 N N . ARG B 1 74 ? -0.475 44.188 -1.561 1 94.62 74 ARG B N 1
ATOM 1365 C CA . ARG B 1 74 ? 0.523 45.25 -1.659 1 94.62 74 ARG B CA 1
ATOM 1366 C C . ARG B 1 74 ? 0.398 46 -2.98 1 94.62 74 ARG B C 1
ATOM 1368 O O . ARG B 1 74 ? 0.513 47.25 -3.018 1 94.62 74 ARG B O 1
ATOM 1375 N N . GLU B 1 75 ? 0.105 45.25 -3.965 1 93.94 75 GLU B N 1
ATOM 1376 C CA . GLU B 1 75 ? -0.059 45.844 -5.281 1 93.94 75 GLU B CA 1
ATOM 1377 C C . GLU B 1 75 ? -1.309 46.719 -5.332 1 93.94 75 GLU B C 1
ATOM 1379 O O . GLU B 1 75 ? -1.292 47.812 -5.926 1 93.94 75 GLU B O 1
ATOM 1384 N N . SER B 1 76 ? -2.238 46.312 -4.691 1 95.5 76 SER B N 1
ATOM 1385 C CA . SER B 1 76 ? -3.477 47.062 -4.621 1 95.5 76 SER B CA 1
ATOM 1386 C C . SER B 1 76 ? -3.283 48.375 -3.83 1 95.5 76 SER B C 1
ATOM 1388 O O . SER B 1 76 ? -3.766 49.438 -4.23 1 95.5 76 SER B O 1
ATOM 1390 N N . ASP B 1 77 ? -2.566 48.281 -2.703 1 96.75 77 ASP B N 1
ATOM 1391 C CA . ASP B 1 77 ? -2.252 49.438 -1.89 1 96.75 77 ASP B CA 1
ATOM 1392 C C . ASP B 1 77 ? -1.428 50.438 -2.68 1 96.75 77 ASP B C 1
ATOM 1394 O O . ASP B 1 77 ? -1.683 51.656 -2.611 1 96.75 77 ASP B O 1
ATOM 1398 N N . GLU B 1 78 ? -0.565 49.844 -3.447 1 97 78 GLU B N 1
ATOM 1399 C CA . GLU B 1 78 ? 0.276 50.719 -4.27 1 97 78 GLU B CA 1
ATOM 1400 C C . GLU B 1 78 ? -0.537 51.375 -5.367 1 97 78 GLU B C 1
ATOM 1402 O O . GLU B 1 78 ? -0.35 52.562 -5.637 1 97 78 GLU B O 1
ATOM 1407 N N . ALA B 1 79 ? -1.392 50.719 -5.906 1 97.19 79 ALA B N 1
ATOM 1408 C CA . ALA B 1 79 ? -2.252 51.281 -6.953 1 97.19 79 ALA B CA 1
ATOM 1409 C C . ALA B 1 79 ? -3.148 52.375 -6.402 1 97.19 79 ALA B C 1
ATOM 1411 O O . ALA B 1 79 ? -3.359 53.406 -7.059 1 97.19 79 ALA B O 1
ATOM 1412 N N . ARG B 1 80 ? -3.629 52.188 -5.191 1 96.06 80 ARG B N 1
ATOM 1413 C CA . ARG B 1 80 ? -4.477 53.188 -4.543 1 96.06 80 ARG B CA 1
ATOM 1414 C C . ARG B 1 80 ? -3.68 54.438 -4.191 1 96.06 80 ARG B C 1
ATOM 1416 O O . ARG B 1 80 ? -4.164 55.562 -4.359 1 96.06 80 ARG B O 1
ATOM 1423 N N . SER B 1 81 ? -2.447 54.219 -3.797 1 97.38 81 SER B N 1
ATOM 1424 C CA . SER B 1 81 ? -1.571 55.344 -3.455 1 97.38 81 SER B CA 1
ATOM 1425 C C . SER B 1 81 ? -1.231 56.188 -4.688 1 97.38 81 SER B C 1
ATOM 1427 O O . SER B 1 81 ? -1.273 57.406 -4.641 1 97.38 81 SER B O 1
ATOM 1429 N N . LEU B 1 82 ? -1.052 55.438 -5.75 1 95.94 82 LEU B N 1
ATOM 1430 C CA . LEU B 1 82 ? -0.727 56.125 -6.992 1 95.94 82 LEU B CA 1
ATOM 1431 C C . LEU B 1 82 ? -1.942 56.875 -7.539 1 95.94 82 LEU B C 1
ATOM 1433 O O . LEU B 1 82 ? -1.815 57.969 -8.062 1 95.94 82 LEU B O 1
ATOM 1437 N N . ALA B 1 83 ? -3.047 56.312 -7.363 1 95.25 83 ALA B N 1
ATOM 1438 C CA . ALA B 1 83 ? -4.281 56.969 -7.824 1 95.25 83 ALA B CA 1
ATOM 1439 C C . ALA B 1 83 ? -4.602 58.219 -7.008 1 95.25 83 ALA B C 1
ATOM 1441 O O . ALA B 1 83 ? -5.062 59.219 -7.551 1 95.25 83 ALA B O 1
ATOM 1442 N N . GLU B 1 84 ? -4.289 58.188 -5.754 1 93.5 84 GLU B N 1
ATOM 1443 C CA . GLU B 1 84 ? -4.5 59.344 -4.883 1 93.5 84 GLU B CA 1
ATOM 1444 C C . GLU B 1 84 ? -3.541 60.469 -5.227 1 93.5 84 GLU B C 1
ATOM 1446 O O . GLU B 1 84 ? -3.947 61.656 -5.301 1 93.5 84 GLU B O 1
ATOM 1451 N N . LEU B 1 85 ? -2.311 60.156 -5.551 1 93.94 85 LEU B N 1
ATOM 1452 C CA . LEU B 1 85 ? -1.322 61.156 -5.957 1 93.94 85 LEU B CA 1
ATOM 1453 C C . LEU B 1 85 ? -1.697 61.75 -7.301 1 93.94 85 LEU B C 1
ATOM 1455 O O . LEU B 1 85 ? -1.571 62.969 -7.48 1 93.94 85 LEU B O 1
ATOM 1459 N N . ALA B 1 86 ? -2.248 60.969 -8.18 1 93.25 86 ALA B N 1
ATOM 1460 C CA . ALA B 1 86 ? -2.686 61.438 -9.484 1 93.25 86 ALA B CA 1
ATOM 1461 C C . ALA B 1 86 ? -3.873 62.406 -9.344 1 93.25 86 ALA B C 1
ATOM 1463 O O . ALA B 1 86 ? -3.951 63.406 -10.047 1 93.25 86 ALA B O 1
ATOM 1464 N N . SER B 1 87 ? -4.773 62.094 -8.523 1 90.12 87 SER B N 1
ATOM 1465 C CA . SER B 1 87 ? -5.938 62.938 -8.281 1 90.12 87 SER B CA 1
ATOM 1466 C C . SER B 1 87 ? -5.527 64.312 -7.676 1 90.12 87 SER B C 1
ATOM 1468 O O . SER B 1 87 ? -6.074 65.312 -8.039 1 90.12 87 SER B O 1
ATOM 1470 N N . LEU B 1 88 ? -4.457 64.375 -6.941 1 85.31 88 LEU B N 1
ATOM 1471 C CA . LEU B 1 88 ? -3.947 65.562 -6.305 1 85.31 88 LEU B CA 1
ATOM 1472 C C . LEU B 1 88 ? -3.232 66.438 -7.32 1 85.31 88 LEU B C 1
ATOM 1474 O O . LEU B 1 88 ? -3.34 67.688 -7.262 1 85.31 88 LEU B O 1
ATOM 1478 N N . LEU B 1 89 ? -2.709 65.875 -8.336 1 85.81 89 LEU B N 1
ATOM 1479 C CA . LEU B 1 89 ? -1.979 66.625 -9.367 1 85.81 89 LEU B CA 1
ATOM 1480 C C . LEU B 1 89 ? -2.938 67.188 -10.391 1 85.81 89 LEU B C 1
ATOM 1482 O O . LEU B 1 89 ? -2.695 68.312 -10.906 1 85.81 89 LEU B O 1
ATOM 1486 N N . ASP B 1 90 ? -3.873 66.5 -10.648 1 83.88 90 ASP B N 1
ATOM 1487 C CA . ASP B 1 90 ? -4.848 67 -11.617 1 83.88 90 ASP B CA 1
ATOM 1488 C C . ASP B 1 90 ? -5.641 68.188 -11.039 1 83.88 90 ASP B C 1
ATOM 1490 O O . ASP B 1 90 ? -6.242 68.938 -11.789 1 83.88 90 ASP B O 1
ATOM 1494 N N . GLU B 1 91 ? -5.703 68.562 -9.844 1 7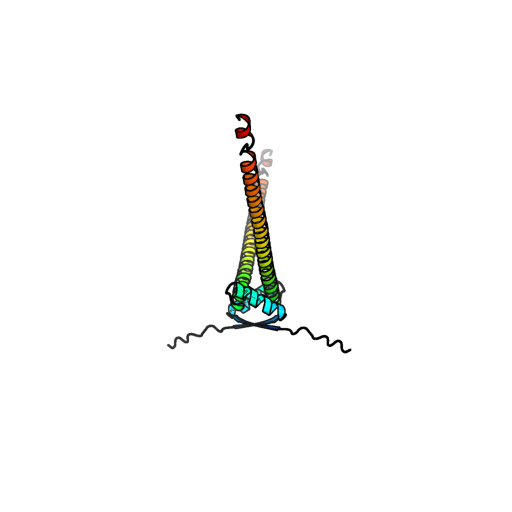2.94 91 GLU B N 1
ATOM 1495 C CA . GLU B 1 91 ? -6.344 69.688 -9.242 1 72.94 91 GLU B CA 1
ATOM 1496 C C . GLU B 1 91 ? -5.457 70.938 -9.352 1 72.94 91 GLU B C 1
ATOM 1498 O O . GLU B 1 91 ? -4.297 70.938 -8.93 1 72.94 91 GLU B O 1
ATOM 1503 N N . ASP B 1 92 ? -5.324 71.5 -10.531 1 60.69 92 ASP B N 1
ATOM 1504 C CA . ASP B 1 92 ? -4.633 72.75 -10.852 1 60.69 92 ASP B CA 1
ATOM 1505 C C . ASP B 1 92 ? -4.883 73.812 -9.781 1 60.69 92 ASP B C 1
ATOM 1507 O O . ASP B 1 92 ? -5.93 74.5 -9.773 1 60.69 92 ASP B O 1
ATOM 1511 N N . PRO B 1 93 ? -4.199 73.875 -8.867 1 61.69 93 PRO B N 1
ATOM 1512 C CA . PRO B 1 93 ? -4.5 74.938 -7.93 1 61.69 93 PRO B CA 1
ATOM 1513 C C . PRO B 1 93 ? -4.238 76.312 -8.523 1 61.69 93 PRO B C 1
ATOM 1515 O O . PRO B 1 93 ? -4.676 77.312 -7.961 1 61.69 93 PRO B O 1
ATOM 1518 N N . PHE B 1 94 ? -3.281 76.438 -9.5 1 62.41 94 PHE B N 1
ATOM 1519 C CA . PHE B 1 94 ? -2.992 77.75 -10.109 1 62.41 94 PHE B CA 1
ATOM 1520 C C . PHE B 1 94 ? -4.02 78.062 -11.188 1 62.41 94 PHE B C 1
ATOM 1522 O O . PHE B 1 94 ? -3.92 79.125 -11.844 1 62.41 94 PHE B O 1
ATOM 1529 N N . ARG B 1 95 ? -4.836 77.312 -11.492 1 58.38 95 ARG B N 1
ATOM 1530 C CA . ARG B 1 95 ? -5.836 77.688 -12.477 1 58.38 95 ARG B CA 1
ATOM 1531 C C . ARG B 1 95 ? -6.637 78.938 -11.992 1 58.38 95 ARG B C 1
ATOM 1533 O O . ARG B 1 95 ? -6.926 79.812 -12.773 1 58.38 95 ARG B O 1
ATOM 1540 N N . ASP B 1 96 ? -7.172 78.812 -10.852 1 53.62 96 ASP B N 1
ATOM 1541 C CA . ASP B 1 96 ? -8.07 79.938 -10.602 1 53.62 96 ASP B CA 1
ATOM 1542 C C . ASP B 1 96 ? -7.289 81.25 -10.359 1 53.62 96 ASP B C 1
ATOM 1544 O O . ASP B 1 96 ? -7.875 82.312 -10.266 1 53.62 96 ASP B O 1
ATOM 1548 N N . GLU B 1 97 ? -5.98 81.125 -10.023 1 51.16 97 GLU B N 1
ATOM 1549 C CA . GLU B 1 97 ? -5.555 82.5 -9.641 1 51.16 97 GLU B CA 1
ATOM 1550 C C . GLU B 1 97 ? -5.254 83.312 -10.867 1 51.16 97 GLU B C 1
ATOM 1552 O O . GLU B 1 97 ? -4.672 84.438 -10.75 1 51.16 97 GLU B O 1
ATOM 1557 N N . GLY B 1 98 ? -5.254 82.812 -11.977 1 50.38 98 GLY B N 1
ATOM 1558 C CA . GLY B 1 98 ? -4.957 83.812 -13.016 1 50.38 98 GLY B CA 1
ATOM 1559 C C . GLY B 1 98 ? -5.996 84.875 -13.109 1 50.38 98 GLY B C 1
ATOM 1560 O O . GLY B 1 98 ? -5.746 85.938 -13.711 1 50.38 98 GLY B O 1
ATOM 1561 N N . THR B 1 99 ? -7.273 84.562 -13.133 1 50.41 99 THR B N 1
ATOM 1562 C CA . THR B 1 99 ? -8.156 85.625 -13.625 1 50.41 99 THR B CA 1
ATOM 1563 C C . THR B 1 99 ? -8.438 86.688 -12.531 1 50.41 99 THR B C 1
ATOM 1565 O O . THR B 1 99 ? -9.109 87.688 -12.773 1 50.41 99 THR B O 1
ATOM 1568 N N . ALA B 1 100 ? -7.738 86.75 -11.328 1 38.84 100 ALA B N 1
ATOM 1569 C CA . ALA B 1 100 ? -8.047 88.062 -10.781 1 38.84 100 ALA B CA 1
ATOM 1570 C C . ALA B 1 100 ? -7.062 89.125 -11.289 1 38.84 100 ALA B C 1
ATOM 1572 O O . ALA B 1 100 ? -5.922 88.812 -11.625 1 38.84 100 ALA B O 1
#

Solvent-accessible surface area (backbone atoms only — not comparable to full-atom values): 11308 Å² total; per-residue (Å²): 123,83,76,73,73,72,66,76,70,74,28,72,48,76,40,78,42,54,46,66,57,53,53,46,33,42,51,54,28,46,76,70,77,37,53,50,61,56,55,51,52,51,47,45,52,52,53,37,51,52,51,53,48,49,52,50,51,51,49,49,49,52,51,51,52,52,53,53,50,53,52,51,50,50,50,48,53,48,51,51,52,52,51,52,54,50,56,58,61,69,55,58,74,67,61,70,61,60,81,110,124,84,75,72,73,72,68,75,71,75,28,73,49,74,40,78,41,54,46,66,57,52,52,46,32,42,51,53,28,46,74,71,76,38,51,50,60,55,54,49,52,51,47,45,52,51,52,35,52,52,51,53,49,49,50,50,51,51,49,51,50,52,51,53,51,51,52,51,52,50,49,50,51,50,52,49,53,48,50,52,51,50,50,52,56,51,57,58,61,69,57,60,74,69,61,69,64,61,81,110

Radius of gyration: 39.94 Å; Cα contacts (8 Å, |Δi|>4): 98; chains: 2; bounding box: 62×138×106 Å

Foldseek 3Di:
DPPPVPPPPDDDDDDDDDPVVVVVLQVVQVVVVHGSVVVVVVVVVVVVVVVVVVVVVVVVVVVVVVVVVVVVVVVVVVVVVVVVVVVVVVPPPVVVPPPD/DPPPVPPPPDDDDDDDDDPVVVVVLQVVQVVVVHGSVVVVVVVVVVVVVVVVVVVVVVVVVVVVVVVVVVVVVVVVVVVVVVVVVVVVVVPPPPVPVPPD

Organism: Rhodospirillum rubrum (strain ATCC 11170 / ATH 1.1.1 / DSM 467 / LMG 4362 / NCIMB 8255 / S1) (NCBI:txid269796)

Secondary structure (DSSP, 8-state):
----------EEEEEEE-HHHHHHHHHHHHTTT--HHHHHHHHHHHHHHHHHHHHHHHHHHHHHHHHHHHHHHHHHHHHHHHHHHHHHHHS-TTTGGG--/----------EEEEEEE-HHHHHHHHHHHHTTT--HHHHHHHHHHHHHHHHHHHHHHHHHHHHHHHHHHHHHHHHHHHHHHHHHHHHHHHS-TTTGGG--